Protein AF-A0A6N3QSB3-F1 (afdb_monomer_lite)

Organism: NCBI:txid945360

Foldseek 3Di:
DDDDDDDDDDPPPPDPPPPDFQFKWKWWDDPVFIKIFTHDLVATPDIDGQDQPAKDFCFLVLLVQLLLCCVQVVQDDDWDAACVPDPLCQLPDDHRDTDDSLSCQLSSRPVRSPCVNSVPDLVVQLVVCVVVVQDPCRSGPVNSDRRRMDGVVSVQVCQLSRHPLVVLQVSQQVNQVPPVLPCLCVLQPSQDRWGKGKDAPDPVRPWIKIAIWHAGQVSTTMTMMGTDGRSCVSNSCSNNCSVPDDDDPDRPPPPDDDDPPCPVWAWDFKDAPPDPDGDDWFFDAHKIWTATPVGDIDIDGHRRNDTGDDPDDD

InterPro domains:
  IPR012338 Beta-lactamase/transpeptidase-like [SSF56601] (51-225)
  IPR018748 Domain of unknown function DUF2300, secreted [PF10062] (84-205)

pLDDT: mean 86.68, std 15.58, range [34.56, 98.56]

Structure (mmCIF, N/CA/C/O backbone):
data_AF-A0A6N3QSB3-F1
#
_entry.id   AF-A0A6N3QSB3-F1
#
loop_
_atom_site.group_PDB
_atom_site.id
_atom_site.type_symbol
_atom_site.label_atom_id
_atom_site.label_alt_id
_atom_site.label_comp_id
_atom_site.label_asym_id
_atom_site.label_entity_id
_atom_site.label_seq_id
_atom_site.pdbx_PDB_ins_code
_atom_site.Cartn_x
_atom_site.Cartn_y
_atom_site.Cartn_z
_atom_site.occupancy
_atom_site.B_iso_or_equiv
_atom_site.auth_seq_id
_atom_site.auth_comp_id
_atom_site.auth_asym_id
_atom_site.auth_atom_id
_atom_site.pdbx_PDB_model_num
ATOM 1 N N . MET A 1 1 ? 20.328 73.132 31.007 1.00 38.47 1 MET A N 1
ATOM 2 C CA . MET A 1 1 ? 20.120 72.871 29.567 1.00 38.47 1 MET A CA 1
ATOM 3 C C . MET A 1 1 ? 20.466 71.411 29.292 1.00 38.47 1 MET A C 1
ATOM 5 O O . MET A 1 1 ? 21.484 70.961 29.794 1.00 38.47 1 MET A O 1
ATOM 9 N N . ASN A 1 2 ? 19.606 70.716 28.539 1.00 36.69 2 ASN A N 1
ATOM 10 C CA . ASN A 1 2 ? 19.746 69.357 27.975 1.00 36.69 2 ASN A CA 1
ATOM 11 C C . ASN A 1 2 ? 19.282 68.133 28.795 1.00 36.69 2 ASN A C 1
ATOM 13 O O . ASN A 1 2 ? 20.053 67.294 29.242 1.00 36.69 2 ASN A O 1
ATOM 17 N N . TRP A 1 3 ? 17.951 68.044 28.912 1.00 36.88 3 TRP A N 1
ATOM 18 C CA . TRP A 1 3 ? 17.088 66.991 28.339 1.00 36.88 3 TRP A CA 1
ATOM 19 C C . TRP A 1 3 ? 17.650 65.553 28.266 1.00 36.88 3 TRP A C 1
ATOM 21 O O . TRP A 1 3 ? 18.289 65.160 27.290 1.00 36.88 3 TRP A O 1
ATOM 31 N N . ARG A 1 4 ? 17.272 64.710 29.236 1.00 38.12 4 ARG A N 1
ATOM 32 C CA . ARG A 1 4 ? 17.334 63.243 29.120 1.00 38.12 4 ARG A CA 1
ATOM 33 C C . ARG A 1 4 ? 16.148 62.751 28.283 1.00 38.12 4 ARG A C 1
ATOM 35 O O . ARG A 1 4 ? 15.005 62.823 28.722 1.00 38.12 4 ARG A O 1
ATOM 42 N N . ARG A 1 5 ? 16.413 62.286 27.058 1.00 43.06 5 ARG A N 1
ATOM 43 C CA . ARG A 1 5 ? 15.417 61.634 26.192 1.00 43.06 5 ARG A CA 1
ATOM 44 C C . ARG A 1 5 ? 15.200 60.201 26.681 1.00 43.06 5 ARG A C 1
ATOM 46 O O . ARG A 1 5 ? 16.103 59.379 26.584 1.00 43.06 5 ARG A O 1
ATOM 53 N N . ILE A 1 6 ? 14.011 59.920 27.205 1.00 48.62 6 ILE A N 1
ATOM 54 C CA . ILE A 1 6 ? 13.530 58.558 27.457 1.00 48.62 6 ILE A CA 1
ATOM 55 C C . ILE A 1 6 ? 12.989 58.033 26.126 1.00 48.62 6 ILE A C 1
ATOM 57 O O . ILE A 1 6 ? 12.008 58.557 25.603 1.00 48.62 6 ILE A O 1
ATOM 61 N N . VAL A 1 7 ? 13.666 57.040 25.555 1.00 44.88 7 VAL A N 1
ATOM 62 C CA . VAL A 1 7 ? 13.215 56.316 24.362 1.00 44.88 7 VAL A CA 1
ATOM 63 C C . VAL A 1 7 ? 12.362 55.142 24.836 1.00 44.88 7 VAL A C 1
ATOM 65 O O . VAL A 1 7 ? 12.875 54.205 25.442 1.00 44.88 7 VAL A O 1
ATOM 68 N N . TRP A 1 8 ? 11.057 55.207 24.579 1.00 43.16 8 TRP A N 1
ATOM 69 C CA . TRP A 1 8 ? 10.144 54.074 24.717 1.00 43.16 8 TRP A CA 1
ATOM 70 C C . TRP A 1 8 ? 10.296 53.168 23.490 1.00 43.16 8 TRP A C 1
ATOM 72 O O . TRP A 1 8 ? 9.830 53.502 22.404 1.00 43.16 8 TRP A O 1
ATOM 82 N N . LEU A 1 9 ? 10.966 52.027 23.656 1.00 42.25 9 LEU A N 1
ATOM 83 C CA . LEU A 1 9 ? 10.951 50.937 22.680 1.00 42.25 9 LEU A CA 1
ATOM 84 C C . LEU A 1 9 ? 9.679 50.109 22.903 1.00 42.25 9 LEU A C 1
ATOM 86 O O . LEU A 1 9 ? 9.605 49.289 23.816 1.00 42.25 9 LEU A O 1
ATOM 90 N N . LEU A 1 10 ? 8.668 50.352 22.068 1.00 45.12 10 LEU A N 1
ATOM 91 C CA . LEU A 1 10 ? 7.529 49.455 21.873 1.00 45.12 10 LEU A CA 1
ATOM 92 C C . LEU A 1 10 ? 8.049 48.143 21.270 1.00 45.12 10 LEU A C 1
ATOM 94 O O . LEU A 1 10 ? 8.359 48.072 20.082 1.00 45.12 10 LEU A O 1
ATOM 98 N N . ALA A 1 11 ? 8.161 47.106 22.098 1.00 46.16 11 ALA A N 1
ATOM 99 C CA . ALA A 1 11 ? 8.380 45.746 21.635 1.00 46.16 11 ALA A CA 1
ATOM 100 C C . ALA A 1 11 ? 7.107 45.257 20.924 1.00 46.16 11 ALA A C 1
ATOM 102 O O . ALA A 1 11 ? 6.130 44.871 21.565 1.00 46.16 11 ALA A O 1
ATOM 103 N N . LEU A 1 12 ? 7.113 45.296 19.590 1.00 46.12 12 LEU A N 1
ATOM 104 C CA . LEU A 1 12 ? 6.189 44.531 18.757 1.00 46.12 12 LEU A CA 1
ATOM 105 C C . LEU A 1 12 ? 6.453 43.043 19.013 1.00 46.12 12 LEU A C 1
ATOM 107 O O . LEU A 1 12 ? 7.357 42.448 18.432 1.00 46.12 12 LEU A O 1
ATOM 111 N N . VAL A 1 13 ? 5.675 42.451 19.918 1.00 48.16 13 VAL A N 1
ATOM 112 C CA . VAL A 1 13 ? 5.588 40.999 20.067 1.00 48.16 13 VAL A CA 1
ATOM 113 C C . VAL A 1 13 ? 4.842 40.484 18.841 1.00 48.16 13 VAL A C 1
ATOM 115 O O . VAL A 1 13 ? 3.613 40.465 18.806 1.00 48.16 13 VAL A O 1
ATOM 118 N N . THR A 1 14 ? 5.581 40.103 17.804 1.00 45.91 14 THR A N 1
ATOM 119 C CA . THR A 1 14 ? 5.047 39.258 16.742 1.00 45.91 14 THR A CA 1
ATOM 120 C C . THR A 1 14 ? 4.738 37.907 17.375 1.00 45.91 14 THR A C 1
ATOM 122 O O . THR A 1 14 ? 5.630 37.106 17.645 1.00 45.91 14 THR A O 1
ATOM 125 N N . GLN A 1 15 ? 3.464 37.671 17.695 1.00 41.09 15 GLN A N 1
ATOM 126 C CA . GLN A 1 15 ? 3.022 36.332 18.060 1.00 41.09 15 GLN A CA 1
ATOM 127 C C . GLN A 1 15 ? 3.333 35.424 16.868 1.00 41.09 15 GLN A C 1
ATOM 129 O O . GLN A 1 15 ? 2.865 35.718 15.764 1.00 41.09 15 GLN A O 1
ATOM 134 N N . PRO A 1 16 ? 4.136 34.361 17.036 1.00 44.06 16 PRO A N 1
ATOM 135 C CA . PRO A 1 16 ? 4.291 33.395 15.972 1.00 44.06 16 PRO A CA 1
ATOM 136 C C . PRO A 1 16 ? 2.912 32.779 15.752 1.00 44.06 16 PRO A C 1
ATOM 138 O O . PRO A 1 16 ? 2.368 32.117 16.636 1.00 44.06 16 PRO A O 1
ATOM 141 N N . THR A 1 17 ? 2.322 33.032 14.587 1.00 43.19 17 THR A N 1
ATOM 142 C CA . THR A 1 17 ? 1.245 32.200 14.063 1.00 43.19 17 THR A CA 1
ATOM 143 C C . THR A 1 17 ? 1.781 30.776 14.061 1.00 43.19 17 THR A C 1
ATOM 145 O O . THR A 1 17 ? 2.659 30.452 13.258 1.00 43.19 17 THR A O 1
ATOM 148 N N . LEU A 1 18 ? 1.336 29.951 15.012 1.00 44.81 18 LEU A N 1
ATOM 149 C CA . LEU A 1 18 ? 1.579 28.517 14.965 1.00 44.81 18 LEU A CA 1
ATOM 150 C C . LEU A 1 18 ? 1.036 28.065 13.613 1.00 44.81 18 LEU A C 1
ATOM 152 O O . LEU A 1 18 ? -0.166 28.160 13.378 1.00 44.81 18 LEU A O 1
ATOM 156 N N . ALA A 1 19 ? 1.932 27.691 12.699 1.00 48.91 19 ALA A N 1
ATOM 157 C CA . ALA A 1 19 ? 1.536 27.137 11.420 1.00 48.91 19 ALA A CA 1
ATOM 158 C C . ALA A 1 19 ? 0.635 25.939 11.726 1.00 48.91 19 ALA A C 1
ATOM 160 O O . ALA A 1 19 ? 1.063 24.995 12.393 1.00 48.91 19 ALA A O 1
ATOM 161 N N . GLU A 1 20 ? -0.629 26.037 11.325 1.00 54.19 20 GLU A N 1
ATOM 162 C CA . GLU A 1 20 ? -1.599 24.975 11.526 1.00 54.19 20 GLU A CA 1
ATOM 163 C C . GLU A 1 20 ? -1.077 23.741 10.786 1.00 54.19 20 GLU A C 1
ATOM 165 O O . GLU A 1 20 ? -0.831 23.779 9.577 1.00 54.19 20 GLU A O 1
ATOM 170 N N . GLU A 1 21 ? -0.784 22.675 11.534 1.00 65.31 21 GLU A N 1
ATOM 171 C CA . GLU A 1 21 ? -0.255 21.454 10.941 1.00 65.31 21 GLU A CA 1
ATOM 172 C C . GLU A 1 21 ? -1.253 20.927 9.916 1.00 65.31 21 GLU A C 1
ATOM 174 O O . GLU A 1 21 ? -2.426 20.725 10.231 1.00 65.31 21 GLU A O 1
ATOM 179 N N . THR A 1 22 ? -0.783 20.671 8.693 1.00 78.44 22 THR A N 1
ATOM 180 C CA . THR A 1 22 ? -1.628 20.077 7.659 1.00 78.44 22 THR A CA 1
ATOM 181 C C . THR A 1 22 ? -2.193 18.753 8.184 1.00 78.44 22 THR A C 1
ATOM 183 O O . THR A 1 22 ? -1.409 17.865 8.545 1.00 78.44 22 THR A O 1
ATOM 186 N N . PRO A 1 23 ? -3.527 18.605 8.265 1.00 88.12 23 PRO A N 1
ATOM 187 C CA . PRO A 1 23 ? -4.130 17.412 8.834 1.00 88.12 23 PRO A CA 1
ATOM 188 C C . PRO A 1 23 ? -3.792 16.191 7.979 1.00 88.12 23 PRO A C 1
ATOM 190 O O . PRO A 1 23 ? -3.688 16.277 6.752 1.00 88.12 23 PRO A O 1
ATOM 193 N N . LEU A 1 24 ? -3.649 15.038 8.633 1.00 95.25 24 LEU A N 1
ATOM 194 C CA . LEU A 1 24 ? -3.529 13.768 7.933 1.00 95.25 24 LEU A CA 1
ATOM 195 C C . LEU A 1 24 ? -4.831 13.517 7.175 1.00 95.25 24 LEU A C 1
ATOM 197 O O . LEU A 1 24 ? -5.913 13.661 7.737 1.00 95.25 24 LEU A O 1
ATOM 201 N N . GLN A 1 25 ? -4.734 13.105 5.923 1.00 97.50 25 GLN A N 1
ATOM 202 C CA . GLN A 1 25 ? -5.889 12.705 5.138 1.00 97.50 25 GLN A CA 1
ATOM 203 C C . GLN A 1 25 ? -5.917 11.184 5.023 1.00 97.50 25 GLN A C 1
ATOM 205 O O . GLN A 1 25 ? -4.905 10.564 4.698 1.00 97.50 25 GLN A O 1
ATOM 210 N N . LEU A 1 26 ? -7.077 10.594 5.286 1.00 98.00 26 LEU A N 1
ATOM 211 C CA . LEU A 1 26 ? -7.377 9.180 5.095 1.00 98.00 26 LEU A CA 1
ATOM 212 C C . LEU A 1 26 ? -8.578 9.087 4.155 1.00 98.00 26 LEU A C 1
ATOM 214 O O . LEU A 1 26 ? -9.660 9.552 4.497 1.00 98.00 26 LEU A O 1
ATOM 218 N N . ALA A 1 27 ? -8.396 8.474 2.992 1.00 98.25 27 ALA A N 1
ATOM 219 C CA . ALA A 1 27 ? -9.493 8.053 2.138 1.00 98.25 27 ALA A CA 1
ATOM 220 C C . ALA A 1 27 ? -9.777 6.568 2.374 1.00 98.25 27 ALA A C 1
ATOM 222 O O . ALA A 1 27 ? -8.856 5.747 2.371 1.00 98.25 27 ALA A O 1
ATOM 223 N N . LEU A 1 28 ? -11.047 6.231 2.575 1.00 96.12 28 LEU A N 1
ATOM 224 C CA . LEU A 1 28 ? -11.498 4.870 2.834 1.00 96.12 28 LEU A CA 1
ATOM 225 C C . LEU A 1 28 ? -12.647 4.517 1.896 1.00 96.12 28 LEU A C 1
ATOM 227 O O . LEU A 1 28 ? -13.589 5.301 1.740 1.00 96.12 28 LEU A O 1
ATOM 231 N N . ARG A 1 29 ? -12.580 3.320 1.308 1.00 94.50 29 ARG A N 1
ATOM 232 C CA . ARG A 1 29 ? -13.688 2.778 0.526 1.00 94.50 29 ARG A CA 1
ATOM 233 C C . ARG A 1 29 ? -14.886 2.481 1.423 1.00 94.50 29 ARG A C 1
ATOM 235 O O . ARG A 1 29 ? -14.771 1.719 2.379 1.00 94.50 29 ARG A O 1
ATOM 242 N N . GLY A 1 30 ? -16.029 3.084 1.108 1.00 86.81 30 GLY A N 1
ATOM 243 C CA . GLY A 1 30 ? -17.292 2.837 1.802 1.00 86.81 30 GLY A CA 1
ATOM 244 C C . GLY A 1 30 ? -18.231 1.942 0.994 1.00 86.81 30 GLY A C 1
ATOM 245 O O . GLY A 1 30 ? -18.070 1.778 -0.211 1.00 86.81 30 GLY A O 1
ATOM 246 N N . ALA A 1 31 ? -19.254 1.390 1.653 1.00 77.69 31 ALA A N 1
ATOM 247 C CA . ALA A 1 31 ? -20.246 0.528 0.999 1.00 77.69 31 ALA A CA 1
ATOM 248 C C . ALA A 1 31 ? -21.119 1.268 -0.034 1.00 77.69 31 ALA A C 1
ATOM 250 O O . ALA A 1 31 ? -21.599 0.660 -0.985 1.00 77.69 31 ALA A O 1
ATOM 251 N N . GLN A 1 32 ? -21.343 2.571 0.166 1.00 80.00 32 GLN A N 1
ATOM 252 C CA . GLN A 1 32 ? -22.119 3.418 -0.749 1.00 80.00 32 GLN A CA 1
ATOM 253 C C . GLN A 1 32 ? -21.238 4.459 -1.443 1.00 80.00 32 GLN A C 1
ATOM 255 O O . GLN A 1 32 ? -21.322 4.627 -2.658 1.00 80.00 32 GLN A O 1
ATOM 260 N N . HIS A 1 33 ? -20.383 5.145 -0.679 1.00 89.50 33 HIS A N 1
ATOM 261 C CA . HIS A 1 33 ? -19.509 6.205 -1.176 1.00 89.50 33 HIS A CA 1
ATOM 262 C C . HIS A 1 33 ? -18.152 6.159 -0.466 1.00 89.50 33 HIS A C 1
ATOM 264 O O . HIS A 1 33 ? -18.095 5.877 0.732 1.00 89.50 33 HIS A O 1
ATOM 270 N N . ASP A 1 34 ? -17.080 6.480 -1.192 1.00 96.38 34 ASP A N 1
ATOM 271 C CA . ASP A 1 34 ? -15.745 6.659 -0.618 1.00 96.38 34 ASP A CA 1
ATOM 272 C C . ASP A 1 34 ? -15.717 7.926 0.260 1.00 96.38 34 ASP A C 1
ATOM 274 O O . ASP A 1 34 ? -16.251 8.979 -0.110 1.00 96.38 34 ASP A O 1
ATOM 278 N N . GLN A 1 35 ? -15.097 7.828 1.436 1.00 97.06 35 GLN A N 1
ATOM 279 C CA . GLN A 1 35 ? -15.060 8.898 2.437 1.00 97.06 35 GLN A CA 1
ATOM 280 C C . GLN A 1 35 ? -13.644 9.437 2.616 1.00 97.06 35 GLN A C 1
ATOM 282 O O . GLN A 1 35 ? -12.678 8.677 2.607 1.00 97.06 35 GLN A O 1
ATOM 287 N N . LEU A 1 36 ? -13.536 10.748 2.827 1.00 97.94 36 LEU A N 1
ATOM 288 C CA . LEU A 1 36 ? -12.308 11.439 3.194 1.00 97.94 36 LEU A CA 1
ATOM 289 C C . LEU A 1 36 ? -12.394 11.913 4.646 1.00 97.94 36 LEU A C 1
ATOM 291 O O . LEU A 1 36 ? -13.226 12.754 4.997 1.00 97.94 36 LEU A O 1
ATOM 295 N N . TYR A 1 37 ? -11.486 11.401 5.464 1.00 97.25 37 TYR A N 1
ATOM 296 C CA . TYR A 1 37 ? -11.267 11.791 6.845 1.00 97.25 37 TYR A CA 1
ATOM 297 C C . TYR A 1 37 ? -10.063 12.721 6.920 1.00 97.25 37 TYR A C 1
ATOM 299 O O . TYR A 1 37 ? -8.989 12.402 6.411 1.00 97.25 37 TYR A O 1
ATOM 307 N N . GLN A 1 38 ? -10.226 13.843 7.608 1.00 96.50 38 GLN A N 1
ATOM 308 C CA . GLN A 1 38 ? -9.118 14.663 8.075 1.00 96.50 38 GLN A CA 1
ATOM 309 C C . GLN A 1 38 ? -8.869 14.330 9.542 1.00 96.50 38 GLN A C 1
ATOM 311 O O . GLN A 1 38 ? -9.807 14.314 10.341 1.00 96.50 38 GLN A O 1
ATOM 316 N N . LEU A 1 39 ? -7.624 14.013 9.886 1.00 94.19 39 LEU A N 1
ATOM 317 C CA . LEU A 1 39 ? -7.215 13.590 11.219 1.00 94.19 39 LEU A CA 1
ATOM 318 C C . LEU A 1 39 ? -6.116 14.512 11.751 1.00 94.19 39 LEU A C 1
ATOM 320 O O . LEU A 1 39 ? -5.137 14.817 11.066 1.00 94.19 39 LEU A O 1
ATOM 324 N N . SER A 1 40 ? -6.243 14.892 13.014 1.00 89.94 40 SER A N 1
ATOM 325 C CA . SER A 1 40 ? -5.142 15.414 13.816 1.00 89.94 40 SER A CA 1
ATOM 326 C C . SER A 1 40 ? -4.535 14.281 14.654 1.00 89.94 40 SER A C 1
ATOM 328 O O . SER A 1 40 ? -4.979 13.131 14.614 1.00 89.94 40 SER A O 1
ATOM 330 N N . SER A 1 41 ? -3.529 14.592 15.471 1.00 80.94 41 SER A N 1
ATOM 331 C CA . SER A 1 41 ? -3.035 13.652 16.484 1.00 80.94 41 SER A CA 1
ATOM 332 C C . SER A 1 41 ? -4.081 13.316 17.561 1.00 80.94 41 SER A C 1
ATOM 334 O O . SER A 1 41 ? -3.970 12.273 18.206 1.00 80.94 41 SER A O 1
ATOM 336 N N . SER A 1 42 ? -5.097 14.167 17.761 1.00 83.00 42 SER A N 1
ATOM 337 C CA . SER A 1 42 ? -6.132 13.984 18.784 1.00 83.00 42 SER A CA 1
ATOM 338 C C . SER A 1 42 ? -7.358 13.209 18.297 1.00 83.00 42 SER A C 1
ATOM 340 O O . SER A 1 42 ? -8.044 12.601 19.121 1.00 83.00 42 SER A O 1
ATOM 342 N N . GLY A 1 43 ? -7.627 13.168 16.991 1.00 87.44 43 GLY A N 1
ATOM 343 C CA . GLY A 1 43 ? -8.788 12.463 16.454 1.00 87.44 43 GLY A CA 1
ATOM 344 C C . GLY A 1 43 ? -9.190 12.906 15.053 1.00 87.44 43 GLY A C 1
ATOM 345 O O . GLY A 1 43 ? -8.443 13.590 14.357 1.00 87.44 43 GLY A O 1
ATOM 346 N N . VAL A 1 44 ? -10.397 12.505 14.656 1.00 92.25 44 VAL A N 1
ATOM 347 C CA . VAL A 1 44 ? -11.044 12.980 13.429 1.00 92.25 44 VAL A CA 1
ATOM 348 C C . VAL A 1 44 ? -11.430 14.444 13.610 1.00 92.25 44 VAL A C 1
ATOM 350 O O . VAL A 1 44 ? -12.127 14.778 14.566 1.00 92.25 44 VAL A O 1
ATOM 353 N N . THR A 1 45 ? -10.995 15.302 12.694 1.00 92.31 45 THR A N 1
ATOM 354 C CA . THR A 1 45 ? -11.416 16.705 12.632 1.00 92.31 45 THR A CA 1
ATOM 355 C C . THR A 1 45 ? -12.614 16.875 11.705 1.00 92.31 45 THR A C 1
ATOM 357 O O . THR A 1 45 ? -13.585 17.522 12.082 1.00 92.31 45 THR A O 1
ATOM 360 N N . THR A 1 46 ? -12.586 16.231 10.536 1.00 94.69 46 THR A N 1
ATOM 361 C CA . THR A 1 46 ? -13.646 16.343 9.523 1.00 94.69 46 THR A CA 1
ATOM 362 C C . THR A 1 46 ? -13.851 15.011 8.807 1.00 94.69 46 THR A C 1
ATOM 364 O O . THR A 1 46 ? -12.886 14.292 8.545 1.00 94.69 46 THR A O 1
ATOM 367 N N . VAL A 1 47 ? -15.098 14.707 8.440 1.00 95.69 47 VAL A N 1
ATOM 368 C CA . VAL A 1 47 ? -15.452 13.619 7.514 1.00 95.69 47 VAL A CA 1
ATOM 369 C C . VAL A 1 47 ? -16.270 14.204 6.373 1.00 95.69 47 VAL A C 1
ATOM 371 O O . VAL A 1 47 ? -17.200 14.974 6.603 1.00 95.69 47 VAL A O 1
ATOM 374 N N . SER A 1 48 ? -15.920 13.851 5.142 1.00 96.00 48 SER A N 1
ATOM 375 C CA . SER A 1 48 ? -16.576 14.340 3.927 1.00 96.00 48 SER A CA 1
ATOM 376 C C . SER A 1 48 ? -16.604 13.257 2.848 1.00 96.00 48 SER A C 1
ATOM 378 O O . SER A 1 48 ? -15.939 12.229 2.979 1.00 96.00 48 SER A O 1
ATOM 380 N N . ALA A 1 49 ? -17.379 13.467 1.784 1.00 96.62 49 ALA A N 1
ATOM 381 C CA . ALA A 1 49 ? -17.273 12.636 0.587 1.00 96.62 49 ALA A CA 1
ATOM 382 C C . ALA A 1 49 ? -15.898 12.839 -0.068 1.00 96.62 49 ALA A C 1
ATOM 384 O O . ALA A 1 49 ? -15.385 13.959 -0.078 1.00 96.62 49 ALA A O 1
ATOM 385 N N . LEU A 1 50 ? -15.309 11.773 -0.617 1.00 97.81 50 LEU A N 1
ATOM 386 C CA . LEU A 1 50 ? -14.040 11.867 -1.336 1.00 97.81 50 LEU A CA 1
ATOM 387 C C . LEU A 1 50 ? -14.197 12.760 -2.584 1.00 97.81 50 LEU A C 1
ATOM 389 O O . LEU A 1 50 ? -14.968 12.399 -3.476 1.00 97.81 50 LEU A O 1
ATOM 393 N N . PRO A 1 51 ? -13.477 13.895 -2.691 1.00 96.94 51 PRO A N 1
ATOM 394 C CA . PRO A 1 51 ? -13.562 14.750 -3.870 1.00 96.94 51 PRO A CA 1
ATOM 395 C C . PRO A 1 51 ? -12.954 14.067 -5.098 1.00 96.94 51 PRO A C 1
ATOM 397 O O . PRO A 1 51 ? -11.829 13.568 -5.032 1.00 96.94 51 PRO A O 1
ATOM 400 N N . ASP A 1 52 ? -13.637 14.123 -6.243 1.00 95.31 52 ASP A N 1
ATOM 401 C CA . ASP A 1 52 ? -13.129 13.542 -7.498 1.00 95.31 52 ASP A CA 1
ATOM 402 C C . ASP A 1 52 ? -11.842 14.234 -7.994 1.00 95.31 52 ASP A C 1
ATOM 404 O O . ASP A 1 52 ? -11.049 13.639 -8.722 1.00 95.31 52 ASP A O 1
ATOM 408 N N . SER A 1 53 ? -11.602 15.478 -7.565 1.00 96.06 53 SER A N 1
ATOM 409 C CA . SER A 1 53 ? -10.405 16.258 -7.896 1.00 96.06 53 SER A CA 1
ATOM 410 C C . SER A 1 53 ? -9.218 16.016 -6.960 1.00 96.06 53 SER A C 1
ATOM 412 O O . SER A 1 53 ? -8.149 16.582 -7.190 1.00 96.06 53 SER A O 1
ATOM 414 N N . LEU A 1 54 ? -9.380 15.240 -5.880 1.00 97.31 54 LEU A N 1
ATOM 415 C CA . LEU A 1 54 ? -8.276 14.976 -4.960 1.00 97.31 54 LEU A CA 1
ATOM 416 C C . LEU A 1 54 ? -7.255 14.067 -5.644 1.00 97.31 54 LEU A C 1
ATOM 418 O O . LEU A 1 54 ? -7.576 12.946 -6.048 1.00 97.31 54 LEU A O 1
ATOM 422 N N . THR A 1 55 ? -6.018 14.543 -5.749 1.00 96.94 55 THR A N 1
ATOM 423 C CA . THR A 1 55 ? -4.927 13.829 -6.415 1.00 96.94 55 THR A CA 1
ATOM 424 C C . THR A 1 55 ? -3.782 13.508 -5.464 1.00 96.94 55 THR A C 1
ATOM 426 O O . THR A 1 55 ? -3.636 14.100 -4.395 1.00 96.94 55 THR A O 1
ATOM 429 N N . THR A 1 56 ? -2.981 12.519 -5.846 1.00 96.19 56 THR A N 1
ATOM 430 C CA . THR A 1 56 ? -1.807 12.059 -5.107 1.00 96.19 56 THR A CA 1
ATOM 431 C C . THR A 1 56 ? -0.747 11.560 -6.092 1.00 96.19 56 THR A C 1
ATOM 433 O O . THR A 1 56 ? -1.108 10.963 -7.112 1.00 96.19 56 THR A O 1
ATOM 436 N N . PRO A 1 57 ? 0.553 11.787 -5.836 1.00 96.12 57 PRO A N 1
ATOM 437 C CA . PRO A 1 57 ? 1.599 11.139 -6.615 1.00 96.12 57 PRO A CA 1
ATOM 438 C C . PRO A 1 57 ? 1.640 9.640 -6.299 1.00 96.12 57 PRO A C 1
ATOM 440 O O . PRO A 1 57 ? 1.403 9.227 -5.162 1.00 96.12 57 PRO A O 1
ATOM 443 N N . LEU A 1 58 ? 2.016 8.810 -7.273 1.00 97.12 58 LEU A N 1
ATOM 444 C CA . LEU A 1 58 ? 2.211 7.380 -7.020 1.00 97.12 58 LEU A CA 1
ATOM 445 C C . LEU A 1 58 ? 3.350 7.121 -6.021 1.00 97.12 58 LEU A C 1
ATOM 447 O O . LEU A 1 58 ? 3.291 6.160 -5.254 1.00 97.12 58 LEU A O 1
ATOM 451 N N . GLY A 1 59 ? 4.410 7.932 -6.016 1.00 96.00 59 GLY A N 1
ATOM 452 C CA . GLY A 1 59 ? 5.572 7.727 -5.152 1.00 96.00 59 GLY A CA 1
ATOM 453 C C . GLY A 1 59 ? 6.145 6.313 -5.305 1.00 96.00 59 GLY A C 1
ATOM 454 O O . GLY A 1 59 ? 6.633 5.939 -6.363 1.00 96.00 59 GLY A O 1
ATOM 455 N N . SER A 1 60 ? 6.074 5.485 -4.260 1.00 97.25 60 SER A N 1
ATOM 456 C CA . SER A 1 60 ? 6.501 4.074 -4.329 1.00 97.25 60 SER A CA 1
ATOM 457 C C . SER A 1 60 ? 5.374 3.072 -4.602 1.00 97.25 60 SER A C 1
ATOM 459 O O . SER A 1 60 ? 5.657 1.876 -4.657 1.00 97.25 60 SER A O 1
ATOM 461 N N . LEU A 1 61 ? 4.130 3.525 -4.790 1.00 98.19 61 LEU A N 1
ATOM 462 C CA . LEU A 1 61 ? 2.973 2.664 -5.063 1.00 98.19 61 LEU A CA 1
ATOM 463 C C . LEU A 1 61 ? 3.059 1.970 -6.420 1.00 98.19 61 LEU A C 1
ATOM 465 O O . LEU A 1 61 ? 2.579 0.853 -6.549 1.00 98.19 61 LEU A O 1
ATOM 469 N N . TRP A 1 62 ? 3.728 2.564 -7.411 1.00 98.12 62 TRP A N 1
ATOM 470 C CA . TRP A 1 62 ? 3.884 1.953 -8.737 1.00 98.12 62 TRP A CA 1
ATOM 471 C C . TRP A 1 62 ? 4.474 0.528 -8.681 1.00 98.12 62 TRP A C 1
ATOM 473 O O . TRP A 1 62 ? 4.092 -0.342 -9.459 1.00 98.12 62 TRP A O 1
ATOM 483 N N . LYS A 1 63 ? 5.349 0.266 -7.699 1.00 98.31 63 LYS A N 1
ATOM 484 C CA . LYS A 1 63 ? 5.994 -1.036 -7.468 1.00 98.31 63 LYS A CA 1
ATOM 485 C C . LYS A 1 63 ? 4.983 -2.129 -7.126 1.00 98.31 63 LYS A C 1
ATOM 487 O O . LYS A 1 63 ? 5.195 -3.278 -7.489 1.00 98.31 63 LYS A O 1
ATOM 492 N N . LEU A 1 64 ? 3.885 -1.769 -6.458 1.00 98.56 64 LEU A N 1
ATOM 493 C CA . LEU A 1 64 ? 2.805 -2.696 -6.120 1.00 98.56 64 LEU A CA 1
ATOM 494 C C . LEU A 1 64 ? 2.108 -3.225 -7.379 1.00 98.56 64 LEU A C 1
ATOM 496 O O . LEU A 1 64 ? 1.762 -4.398 -7.433 1.00 98.56 64 LEU A O 1
ATOM 500 N N . TYR A 1 65 ? 1.958 -2.393 -8.411 1.00 98.44 65 TYR A N 1
ATOM 501 C CA . TYR A 1 65 ? 1.357 -2.816 -9.677 1.00 98.44 65 TYR A CA 1
ATOM 502 C C . TYR A 1 65 ? 2.291 -3.709 -10.489 1.00 98.44 65 TYR A C 1
ATOM 504 O O . TYR A 1 65 ? 1.839 -4.691 -11.070 1.00 98.44 65 TYR A O 1
ATOM 512 N N . VAL A 1 66 ? 3.595 -3.416 -10.495 1.00 98.38 66 VAL A N 1
ATOM 513 C CA . VAL A 1 66 ? 4.582 -4.313 -11.120 1.00 98.38 66 VAL A CA 1
ATOM 514 C C . VAL A 1 66 ? 4.634 -5.647 -10.379 1.00 98.38 66 VAL A C 1
ATOM 516 O O . VAL A 1 66 ? 4.602 -6.693 -11.016 1.00 98.38 66 VAL A O 1
ATOM 519 N N . TYR A 1 67 ? 4.634 -5.623 -9.044 1.00 98.56 67 TYR A N 1
ATOM 520 C CA . TYR A 1 67 ? 4.535 -6.823 -8.215 1.00 98.56 67 TYR A CA 1
ATOM 521 C C . TYR A 1 67 ? 3.295 -7.657 -8.560 1.00 98.56 67 TYR A C 1
ATOM 523 O O . TYR A 1 67 ? 3.416 -8.852 -8.805 1.00 98.56 67 TYR A O 1
ATOM 531 N N . ALA A 1 68 ? 2.119 -7.026 -8.619 1.00 98.12 68 ALA A N 1
ATOM 532 C CA . ALA A 1 68 ? 0.865 -7.703 -8.931 1.00 98.12 68 ALA A CA 1
ATOM 533 C C . ALA A 1 68 ? 0.885 -8.344 -10.324 1.00 98.12 68 ALA A C 1
ATOM 535 O O . ALA A 1 68 ? 0.429 -9.469 -10.484 1.00 98.12 68 ALA A O 1
ATOM 536 N N . TRP A 1 69 ? 1.451 -7.655 -11.319 1.00 98.19 69 TRP A N 1
ATOM 537 C CA . TRP A 1 69 ? 1.628 -8.209 -12.660 1.00 98.19 69 TRP A CA 1
ATOM 538 C C . TRP A 1 69 ? 2.565 -9.422 -12.663 1.00 98.19 69 TRP A C 1
ATOM 540 O O . TRP A 1 69 ? 2.211 -10.447 -13.238 1.00 98.19 69 TRP A O 1
ATOM 550 N N . LEU A 1 70 ? 3.727 -9.334 -12.003 1.00 98.12 70 LEU A N 1
ATOM 551 C CA . LEU A 1 70 ? 4.687 -10.443 -11.903 1.00 98.12 70 LEU A CA 1
ATOM 552 C C . LEU A 1 70 ? 4.070 -11.675 -11.234 1.00 98.12 70 LEU A C 1
ATOM 554 O O . LEU A 1 70 ? 4.274 -12.793 -11.704 1.00 98.12 70 LEU A O 1
ATOM 558 N N . GLU A 1 71 ? 3.311 -11.462 -10.157 1.00 97.81 71 GLU A N 1
ATOM 559 C CA . GLU A 1 71 ? 2.668 -12.538 -9.406 1.00 97.81 71 GLU A CA 1
ATOM 560 C C . GLU A 1 71 ? 1.532 -13.191 -10.199 1.00 97.81 71 GLU A C 1
ATOM 562 O O . GLU A 1 71 ? 1.495 -14.413 -10.296 1.00 97.81 71 GLU A O 1
ATOM 567 N N . ASP A 1 72 ? 0.652 -12.401 -10.822 1.00 97.81 72 ASP A N 1
ATOM 568 C CA . ASP A 1 72 ? -0.500 -12.910 -11.585 1.00 97.81 72 ASP A CA 1
ATOM 569 C C . ASP A 1 72 ? -0.088 -13.626 -12.878 1.00 97.81 72 ASP A C 1
ATOM 571 O O . ASP A 1 72 ? -0.743 -14.567 -13.320 1.00 97.81 72 ASP A O 1
ATOM 575 N N . THR A 1 73 ? 1.003 -13.179 -13.506 1.00 96.94 73 THR A N 1
ATOM 576 C CA . THR A 1 73 ? 1.476 -13.733 -14.785 1.00 96.94 73 THR A CA 1
ATOM 577 C C . THR A 1 73 ? 2.610 -14.745 -14.637 1.00 96.94 73 THR A C 1
ATOM 579 O O . THR A 1 73 ? 3.050 -15.304 -15.641 1.00 96.94 73 THR A O 1
ATOM 582 N N . HIS A 1 74 ? 3.073 -14.998 -13.407 1.00 95.88 74 HIS A N 1
ATOM 583 C CA . HIS A 1 74 ? 4.164 -15.925 -13.083 1.00 95.88 74 HIS A CA 1
ATOM 584 C C . HIS A 1 74 ? 5.416 -15.730 -13.948 1.00 95.88 74 HIS A C 1
ATOM 586 O O . HIS A 1 74 ? 6.033 -16.689 -14.420 1.00 95.88 74 HIS A O 1
ATOM 592 N N . GLN A 1 75 ? 5.785 -14.472 -14.184 1.00 93.06 75 GLN A N 1
ATOM 593 C CA . GLN A 1 75 ? 6.907 -14.154 -15.061 1.00 93.06 75 GLN A CA 1
ATOM 594 C C . GLN A 1 75 ? 8.221 -14.627 -14.442 1.00 93.06 75 GLN A C 1
ATOM 596 O O . GLN A 1 75 ? 8.440 -14.432 -13.242 1.00 93.06 75 GLN A O 1
ATOM 601 N N . PRO A 1 76 ? 9.117 -15.233 -15.239 1.00 93.00 76 PRO A N 1
ATOM 602 C CA . PRO A 1 76 ? 10.414 -15.636 -14.742 1.00 93.00 76 PRO A CA 1
ATOM 603 C C . PRO A 1 76 ? 11.219 -14.396 -14.358 1.00 93.00 76 PRO A C 1
ATOM 605 O O . PRO A 1 76 ? 11.436 -13.487 -15.158 1.00 93.00 76 PRO A O 1
ATOM 608 N N . GLU A 1 77 ? 11.712 -14.391 -13.128 1.00 94.50 77 GLU A N 1
ATOM 609 C CA . GLU A 1 77 ? 12.527 -13.316 -12.590 1.00 94.50 77 GLU A CA 1
ATOM 610 C C . GLU A 1 77 ? 13.750 -13.879 -11.871 1.00 94.50 77 GLU A C 1
ATOM 612 O O . GLU A 1 77 ? 13.738 -14.983 -11.327 1.00 94.50 77 GLU A O 1
ATOM 617 N N . GLN A 1 78 ? 14.834 -13.112 -11.883 1.00 95.25 78 GLN A N 1
ATOM 618 C CA . GLN A 1 78 ? 16.021 -13.412 -11.088 1.00 95.25 78 GLN A CA 1
ATOM 619 C C . GLN A 1 78 ? 16.008 -12.561 -9.813 1.00 95.25 78 GLN A C 1
ATOM 621 O O . GLN A 1 78 ? 15.415 -11.476 -9.811 1.00 95.25 78 GLN A O 1
ATOM 626 N N . PRO A 1 79 ? 16.671 -12.981 -8.725 1.00 96.94 79 PRO A N 1
ATOM 627 C CA . PRO A 1 79 ? 16.947 -12.092 -7.600 1.00 96.94 79 PRO A CA 1
ATOM 628 C C . PRO A 1 79 ? 17.712 -10.832 -8.049 1.00 96.94 79 PRO A C 1
ATOM 630 O O . PRO A 1 79 ? 18.486 -10.861 -9.009 1.00 96.94 79 PRO A O 1
ATOM 633 N N . TYR A 1 80 ? 17.500 -9.701 -7.376 1.00 97.50 80 TYR A N 1
ATOM 634 C CA . TYR A 1 80 ? 18.347 -8.518 -7.563 1.00 97.50 80 TYR A CA 1
ATOM 635 C C . TYR A 1 80 ? 19.582 -8.658 -6.676 1.00 97.50 80 TYR A C 1
ATOM 637 O O . TYR A 1 80 ? 19.433 -8.874 -5.477 1.00 97.50 80 TYR A O 1
ATOM 645 N N . GLN A 1 81 ? 20.777 -8.540 -7.255 1.00 97.25 81 GLN A N 1
ATOM 646 C CA . GLN A 1 81 ? 22.044 -8.583 -6.523 1.00 97.25 81 GLN A CA 1
ATOM 647 C C . GLN A 1 81 ? 22.554 -7.164 -6.291 1.00 97.25 81 GLN A C 1
ATOM 649 O O . GLN A 1 81 ? 22.795 -6.435 -7.256 1.00 97.25 81 GLN A O 1
ATOM 654 N N . CYS A 1 82 ?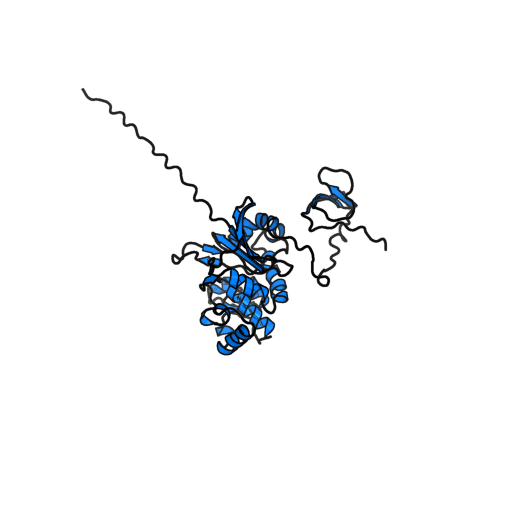 22.752 -6.796 -5.028 1.00 96.75 82 CYS A N 1
ATOM 655 C CA . CYS A 1 82 ? 23.308 -5.501 -4.674 1.00 96.75 82 CYS A CA 1
ATOM 656 C C . CYS A 1 82 ? 24.817 -5.488 -4.917 1.00 96.75 82 CYS A C 1
ATOM 658 O O . CYS A 1 82 ? 25.551 -6.310 -4.367 1.00 96.75 82 CYS A O 1
ATOM 660 N N . ARG A 1 83 ? 25.295 -4.553 -5.741 1.00 95.00 83 ARG A N 1
ATOM 661 C CA . ARG A 1 83 ? 26.723 -4.455 -6.097 1.00 95.00 83 ARG A CA 1
ATOM 662 C C . ARG A 1 83 ? 27.476 -3.387 -5.306 1.00 95.00 83 ARG A C 1
ATOM 664 O O . ARG A 1 83 ? 28.697 -3.353 -5.379 1.00 95.00 83 ARG A O 1
ATOM 671 N N . GLY A 1 84 ? 26.769 -2.534 -4.566 1.00 92.31 84 GLY A N 1
ATOM 672 C CA . GLY A 1 84 ? 27.326 -1.363 -3.887 1.00 92.31 84 GLY A CA 1
ATOM 673 C C . GLY A 1 84 ? 27.549 -0.169 -4.818 1.00 92.31 84 GLY A C 1
ATOM 674 O O . GLY A 1 84 ? 28.227 0.782 -4.441 1.00 92.31 84 GLY A O 1
ATOM 675 N N . ASN A 1 85 ? 26.999 -0.210 -6.035 1.00 92.06 85 ASN A N 1
ATOM 676 C CA . ASN A 1 85 ? 27.306 0.754 -7.098 1.00 92.06 85 ASN A CA 1
ATOM 677 C C . ASN A 1 85 ? 26.171 1.754 -7.358 1.00 92.06 85 ASN A C 1
ATOM 679 O O . ASN A 1 85 ? 26.331 2.647 -8.188 1.00 92.06 85 ASN A O 1
ATOM 683 N N . SER A 1 86 ? 25.022 1.604 -6.690 1.00 92.56 86 SER A N 1
ATOM 684 C CA . SER A 1 86 ? 23.894 2.528 -6.811 1.00 92.56 86 SER A CA 1
ATOM 685 C C . SER A 1 86 ? 23.451 3.019 -5.432 1.00 92.56 86 SER A C 1
ATOM 687 O O . SER A 1 86 ? 23.189 2.196 -4.555 1.00 92.56 86 SER A O 1
ATOM 689 N N . PRO A 1 87 ? 23.295 4.341 -5.225 1.00 91.06 87 PRO A N 1
ATOM 690 C CA . PRO A 1 87 ? 22.790 4.877 -3.962 1.00 91.06 87 PRO A CA 1
ATOM 691 C C . PRO A 1 87 ? 21.349 4.429 -3.664 1.00 91.06 87 PRO A C 1
ATOM 693 O O . PRO A 1 87 ? 20.933 4.444 -2.509 1.00 91.06 87 PRO A O 1
ATOM 696 N N . GLU A 1 88 ? 20.587 3.991 -4.673 1.00 90.56 88 GLU A N 1
ATOM 697 C CA . GLU A 1 88 ? 19.236 3.452 -4.478 1.00 90.56 88 GLU A CA 1
ATOM 698 C C . GLU A 1 88 ? 19.225 2.063 -3.819 1.00 90.56 88 GLU A C 1
ATOM 700 O O . GLU A 1 88 ? 18.192 1.655 -3.284 1.00 90.56 88 GLU A O 1
ATOM 705 N N . GLU A 1 89 ? 20.360 1.349 -3.787 1.00 94.44 89 GLU A N 1
ATOM 706 C CA . GLU A 1 89 ? 20.469 0.032 -3.140 1.00 94.44 89 GLU A CA 1
ATOM 707 C C . GLU A 1 89 ? 20.241 0.089 -1.626 1.00 94.44 89 GLU A C 1
ATOM 709 O O . GLU A 1 89 ? 19.911 -0.933 -1.027 1.00 94.44 89 GLU A O 1
ATOM 714 N N . VAL A 1 90 ? 20.287 1.283 -1.020 1.00 91.69 90 VAL A N 1
ATOM 715 C CA . VAL A 1 90 ? 19.884 1.509 0.378 1.00 91.69 90 VAL A CA 1
ATOM 716 C C . VAL A 1 90 ? 18.451 1.035 0.669 1.00 91.69 90 VAL A C 1
ATOM 718 O O . VAL A 1 90 ? 18.142 0.662 1.797 1.00 91.69 90 VAL A O 1
ATOM 721 N N . TYR A 1 91 ? 17.581 0.997 -0.348 1.00 90.19 91 TYR A N 1
ATOM 722 C CA . TYR A 1 91 ? 16.211 0.476 -0.257 1.00 90.19 91 TYR A CA 1
ATOM 723 C C . TYR A 1 91 ? 16.087 -0.989 -0.707 1.00 90.19 91 TYR A C 1
ATOM 725 O O . TYR A 1 91 ? 14.980 -1.502 -0.860 1.00 90.19 91 TYR A O 1
ATOM 733 N N . CYS A 1 92 ? 17.205 -1.666 -0.955 1.00 94.69 92 CYS A N 1
ATOM 734 C CA . CYS A 1 92 ? 17.260 -3.019 -1.492 1.00 94.69 92 CYS A CA 1
ATOM 735 C C . CYS A 1 92 ? 17.992 -3.964 -0.525 1.00 94.69 92 CYS A C 1
ATOM 737 O O . CYS A 1 92 ? 17.355 -4.751 0.185 1.00 94.69 92 CYS A O 1
ATOM 739 N N . CYS A 1 93 ? 19.320 -3.893 -0.483 1.00 94.50 93 CYS A N 1
ATOM 740 C CA . CYS A 1 93 ? 20.196 -4.823 0.230 1.00 94.50 93 CYS A CA 1
ATOM 741 C C . CYS A 1 93 ? 21.609 -4.251 0.416 1.00 94.50 93 CYS A C 1
ATOM 743 O O . CYS A 1 93 ? 21.965 -3.245 -0.197 1.00 94.50 93 CYS A O 1
ATOM 745 N N . GLN A 1 94 ? 22.419 -4.899 1.259 1.00 94.56 94 GLN A N 1
ATOM 746 C CA . GLN A 1 94 ? 23.843 -4.581 1.366 1.00 94.56 94 GLN A CA 1
ATOM 747 C C . GLN A 1 94 ? 24.621 -5.133 0.166 1.00 94.56 94 GLN A C 1
ATOM 749 O O . GLN A 1 94 ? 24.188 -6.077 -0.495 1.00 94.56 94 GLN A O 1
ATOM 754 N N . ALA A 1 95 ? 25.790 -4.559 -0.121 1.00 95.25 95 ALA A N 1
ATOM 755 C CA . ALA A 1 95 ? 26.646 -5.036 -1.204 1.00 95.25 95 ALA A CA 1
ATOM 756 C C . ALA A 1 95 ? 27.022 -6.520 -1.007 1.00 95.25 95 ALA A C 1
ATOM 758 O O . ALA A 1 95 ? 27.455 -6.920 0.071 1.00 95.25 95 ALA A O 1
ATOM 759 N N . GLY A 1 96 ? 26.861 -7.327 -2.057 1.00 95.06 96 GLY A N 1
ATOM 760 C CA . GLY A 1 96 ? 27.083 -8.776 -2.041 1.00 95.06 96 GLY A CA 1
ATOM 761 C C . GLY A 1 96 ? 25.853 -9.608 -1.665 1.00 95.06 96 GLY A C 1
ATOM 762 O O . GLY A 1 96 ? 25.852 -10.817 -1.888 1.00 95.06 96 GLY A O 1
ATOM 763 N N . GLU A 1 97 ? 24.790 -8.989 -1.152 1.00 96.44 97 GLU A N 1
ATOM 764 C CA . GLU A 1 97 ? 23.525 -9.672 -0.881 1.00 96.44 97 GLU A CA 1
ATOM 765 C C . GLU A 1 97 ? 22.611 -9.695 -2.114 1.00 96.44 97 GLU A C 1
ATOM 767 O O . GLU A 1 97 ? 22.823 -9.004 -3.117 1.00 96.44 97 GLU A O 1
ATOM 772 N N . SER A 1 98 ? 21.541 -10.485 -2.020 1.00 97.12 98 SER A N 1
ATOM 773 C CA . SER A 1 98 ? 20.474 -10.492 -3.013 1.00 97.12 98 SER A CA 1
ATOM 774 C C . SER A 1 98 ? 19.099 -10.476 -2.364 1.00 97.12 98 SER A C 1
ATOM 776 O O . SER A 1 98 ? 18.933 -10.917 -1.228 1.00 97.12 98 SER A O 1
ATOM 778 N N . ILE A 1 99 ? 18.113 -9.963 -3.096 1.00 97.06 99 ILE A N 1
ATOM 779 C CA . ILE A 1 99 ? 16.713 -9.935 -2.669 1.00 97.06 99 ILE A CA 1
ATOM 780 C C . ILE A 1 99 ? 15.799 -10.486 -3.755 1.00 97.06 99 ILE A C 1
ATOM 782 O O . ILE A 1 99 ? 16.044 -10.321 -4.954 1.00 97.06 99 ILE A O 1
ATOM 786 N N . THR A 1 100 ? 14.719 -11.116 -3.314 1.00 97.06 100 THR A N 1
ATOM 787 C CA . THR A 1 100 ? 13.619 -11.585 -4.157 1.00 97.06 100 THR A CA 1
ATOM 788 C C . THR A 1 100 ? 12.463 -10.586 -4.133 1.00 97.06 100 THR A C 1
ATOM 790 O O . THR A 1 100 ? 12.487 -9.597 -3.394 1.00 97.06 100 THR A O 1
ATOM 793 N N . ARG A 1 101 ? 11.451 -10.838 -4.965 1.00 97.75 101 ARG A N 1
ATOM 794 C CA . ARG A 1 101 ? 10.301 -9.963 -5.201 1.00 97.75 101 ARG A CA 1
ATOM 795 C C . ARG A 1 101 ? 9.585 -9.523 -3.925 1.00 97.75 101 ARG A C 1
ATOM 797 O O . ARG A 1 101 ? 9.350 -8.329 -3.744 1.00 97.75 101 ARG A O 1
ATOM 804 N N . ASP A 1 102 ? 9.280 -10.461 -3.034 1.00 96.88 102 ASP A N 1
ATOM 805 C CA . ASP A 1 102 ? 8.524 -10.187 -1.808 1.00 96.88 102 ASP A CA 1
ATOM 806 C C . ASP A 1 102 ? 9.315 -9.232 -0.896 1.00 96.88 102 ASP A C 1
ATOM 808 O O . ASP A 1 102 ? 8.834 -8.158 -0.525 1.00 96.88 102 ASP A O 1
ATOM 812 N N . THR A 1 103 ? 10.591 -9.541 -0.644 1.00 95.75 103 THR A N 1
ATOM 813 C CA . THR A 1 103 ? 11.493 -8.670 0.125 1.00 95.75 103 THR A CA 1
ATOM 814 C C . THR A 1 103 ? 11.686 -7.309 -0.546 1.00 95.75 103 THR A C 1
ATOM 816 O O . THR A 1 103 ? 11.718 -6.279 0.133 1.00 95.75 103 THR A O 1
ATOM 819 N N . ALA A 1 104 ? 11.785 -7.274 -1.877 1.00 97.62 104 ALA A N 1
ATOM 820 C CA . ALA A 1 104 ? 11.908 -6.036 -2.633 1.00 97.62 104 ALA A CA 1
ATOM 821 C C . ALA A 1 104 ? 10.675 -5.137 -2.476 1.00 97.62 104 ALA A C 1
ATOM 823 O O . ALA A 1 104 ? 10.829 -3.917 -2.356 1.00 97.62 104 ALA A O 1
ATOM 824 N N . LEU A 1 105 ? 9.463 -5.705 -2.437 1.00 97.75 105 LEU A N 1
ATOM 825 C CA . LEU A 1 105 ? 8.232 -4.940 -2.229 1.00 97.75 105 LEU A CA 1
ATOM 826 C C . LEU A 1 105 ? 8.220 -4.286 -0.841 1.00 97.75 105 LEU A C 1
ATOM 828 O O . LEU A 1 105 ? 7.973 -3.078 -0.736 1.00 97.75 105 LEU A O 1
ATOM 832 N N . VAL A 1 106 ? 8.544 -5.065 0.197 1.00 95.25 106 VAL A N 1
ATOM 833 C CA . VAL A 1 106 ? 8.576 -4.622 1.603 1.00 95.25 106 VAL A CA 1
ATOM 834 C C . VAL A 1 106 ? 9.609 -3.517 1.811 1.00 95.25 106 VAL A C 1
ATOM 836 O O . VAL A 1 106 ? 9.286 -2.458 2.357 1.00 95.25 106 VAL A O 1
ATOM 839 N N . ARG A 1 107 ? 10.836 -3.714 1.311 1.00 94.31 107 ARG A N 1
ATOM 840 C CA . ARG A 1 107 ? 11.929 -2.728 1.410 1.00 94.31 107 ARG A CA 1
ATOM 841 C C . ARG A 1 107 ? 11.787 -1.557 0.441 1.00 94.31 107 ARG A C 1
ATOM 843 O O . ARG A 1 107 ? 12.492 -0.561 0.559 1.00 94.31 107 ARG A O 1
ATOM 850 N N . SER A 1 108 ? 10.810 -1.627 -0.465 1.00 95.50 108 SER A N 1
ATOM 851 C CA . SER A 1 108 ? 10.546 -0.614 -1.483 1.00 95.50 108 SER A CA 1
ATOM 852 C C . SER A 1 108 ? 11.681 -0.442 -2.504 1.00 95.50 108 SER A C 1
ATOM 854 O O . SER A 1 108 ? 11.859 0.662 -3.031 1.00 95.50 108 SER A O 1
ATOM 856 N N . CYS A 1 109 ? 12.397 -1.519 -2.829 1.00 96.94 109 CYS A N 1
ATOM 857 C CA . CYS A 1 109 ? 13.516 -1.518 -3.769 1.00 96.94 109 CYS A CA 1
ATOM 858 C C . CYS A 1 109 ? 13.054 -1.171 -5.192 1.00 96.94 109 CYS A C 1
ATOM 860 O O . CYS A 1 109 ? 12.432 -1.986 -5.871 1.00 96.94 109 CYS A O 1
ATOM 862 N N . GLY A 1 110 ? 13.361 0.039 -5.667 1.00 96.12 110 GLY A N 1
ATOM 863 C CA . GLY A 1 110 ? 13.006 0.465 -7.028 1.00 96.12 110 GLY A CA 1
ATOM 864 C C . GLY A 1 110 ? 13.747 -0.291 -8.118 1.00 96.12 110 GLY A C 1
ATOM 865 O O . GLY A 1 110 ? 13.140 -0.645 -9.126 1.00 96.12 110 GLY A O 1
ATOM 866 N N . LEU A 1 111 ? 15.012 -0.621 -7.867 1.00 96.94 111 LEU A N 1
ATOM 867 C CA . LEU A 1 111 ? 15.868 -1.317 -8.822 1.00 96.94 111 LEU A CA 1
ATOM 868 C C . LEU A 1 111 ? 15.346 -2.719 -9.165 1.00 96.94 111 LEU A C 1
ATOM 870 O O . LEU A 1 111 ? 15.484 -3.149 -10.305 1.00 96.94 111 LEU A O 1
ATOM 874 N N . TYR A 1 112 ? 14.695 -3.409 -8.220 1.00 98.00 112 TYR A N 1
ATOM 875 C CA . TYR A 1 112 ? 14.079 -4.714 -8.478 1.00 98.00 112 TYR A CA 1
ATOM 876 C C . TYR A 1 112 ? 12.934 -4.609 -9.492 1.00 98.00 112 TYR A C 1
ATOM 878 O O . TYR A 1 112 ? 12.886 -5.381 -10.449 1.00 98.00 112 TYR A O 1
ATOM 886 N N . PHE A 1 113 ? 12.035 -3.641 -9.292 1.00 97.69 113 PHE A N 1
ATOM 887 C CA . PHE A 1 113 ? 10.806 -3.489 -10.076 1.00 97.69 113 PHE A CA 1
ATOM 888 C C . PHE A 1 113 ? 10.977 -2.671 -11.358 1.00 97.69 113 PHE A C 1
ATOM 890 O O . PHE A 1 113 ? 10.002 -2.474 -12.078 1.00 97.69 113 PHE A O 1
ATOM 897 N N . ALA A 1 114 ? 12.180 -2.175 -11.654 1.00 95.81 114 ALA A N 1
ATOM 898 C CA . ALA A 1 114 ? 12.435 -1.389 -12.855 1.00 95.81 114 ALA A CA 1
ATOM 899 C C . ALA A 1 114 ? 12.007 -2.174 -14.117 1.00 95.81 114 ALA A C 1
ATOM 901 O O . ALA A 1 114 ? 12.570 -3.246 -14.372 1.00 95.81 114 ALA A O 1
ATOM 902 N N . PRO A 1 115 ? 11.058 -1.666 -14.933 1.00 94.69 115 PRO A N 1
ATOM 903 C CA . PRO A 1 115 ? 10.553 -2.393 -16.100 1.00 94.69 115 PRO A CA 1
ATOM 904 C C . PRO A 1 115 ? 11.653 -2.831 -17.071 1.00 94.69 115 PRO A C 1
ATOM 906 O O . PRO A 1 115 ? 11.575 -3.913 -17.645 1.00 94.69 115 PRO A O 1
ATOM 909 N N . GLN A 1 116 ? 12.714 -2.028 -17.208 1.00 93.62 116 GLN A N 1
ATOM 910 C CA . GLN A 1 116 ? 13.868 -2.335 -18.056 1.00 93.62 116 GLN A CA 1
ATOM 911 C C . GLN A 1 116 ? 14.649 -3.554 -17.553 1.00 93.62 116 GLN A C 1
ATOM 913 O O . GLN A 1 116 ? 15.057 -4.384 -18.359 1.00 93.62 116 GLN A O 1
ATOM 918 N N . ARG A 1 117 ? 14.832 -3.685 -16.232 1.00 95.62 117 ARG A N 1
ATOM 919 C CA . ARG A 1 117 ? 15.487 -4.851 -15.617 1.00 95.62 117 ARG A CA 1
ATOM 920 C C . ARG A 1 117 ? 14.654 -6.113 -15.825 1.00 95.62 117 ARG A C 1
ATOM 922 O O . ARG A 1 117 ? 15.200 -7.179 -16.075 1.00 95.62 117 ARG A O 1
ATOM 929 N N . LEU A 1 118 ? 13.343 -5.978 -15.664 1.00 96.50 118 LEU A N 1
ATOM 930 C CA . LEU A 1 118 ? 12.385 -7.074 -15.773 1.00 96.50 118 LEU A CA 1
ATOM 931 C C . LEU A 1 118 ? 11.999 -7.390 -17.227 1.00 96.50 118 LEU A C 1
ATOM 933 O O . LEU A 1 118 ? 11.190 -8.281 -17.453 1.00 96.50 118 LEU A O 1
ATOM 937 N N . HIS A 1 119 ? 12.558 -6.667 -18.204 1.00 95.56 119 HIS A N 1
ATOM 938 C CA . HIS A 1 119 ? 12.253 -6.812 -19.628 1.00 95.56 119 HIS A CA 1
ATOM 939 C C . HIS A 1 119 ? 10.745 -6.746 -19.948 1.00 95.56 119 HIS A C 1
ATOM 941 O O . HIS A 1 119 ? 10.255 -7.441 -20.837 1.00 95.56 119 HIS A O 1
ATOM 947 N N . ILE A 1 120 ? 9.999 -5.892 -19.236 1.00 95.81 120 ILE A N 1
ATOM 948 C CA . ILE A 1 120 ? 8.551 -5.752 -19.434 1.00 95.81 120 ILE A CA 1
ATOM 949 C C . ILE A 1 120 ? 8.290 -4.979 -20.731 1.00 95.81 120 ILE A C 1
ATOM 951 O O . ILE A 1 120 ? 8.598 -3.790 -20.836 1.00 95.81 120 ILE A O 1
ATOM 955 N N . GLY A 1 121 ? 7.696 -5.650 -21.719 1.00 96.06 121 GLY A N 1
ATOM 956 C CA . GLY A 1 121 ? 7.253 -5.024 -22.964 1.00 96.06 121 GLY A CA 1
ATOM 957 C C . GLY A 1 121 ? 6.012 -4.152 -22.758 1.00 96.06 121 GLY A C 1
ATOM 958 O O . GLY A 1 121 ? 5.042 -4.586 -22.133 1.00 96.06 121 GLY A O 1
ATOM 959 N N . ALA A 1 122 ? 6.018 -2.938 -23.319 1.00 96.00 122 ALA A N 1
ATOM 960 C CA . ALA A 1 122 ? 4.911 -1.985 -23.190 1.00 96.00 122 ALA A CA 1
ATOM 961 C C . ALA A 1 122 ? 3.581 -2.524 -23.742 1.00 96.00 122 ALA A C 1
ATOM 963 O O . ALA A 1 122 ? 2.543 -2.310 -23.120 1.00 96.00 122 ALA A O 1
ATOM 964 N N . ASP A 1 123 ? 3.615 -3.270 -24.850 1.00 96.19 123 ASP A N 1
ATOM 965 C CA . ASP A 1 123 ? 2.409 -3.836 -25.466 1.00 96.19 123 ASP A CA 1
ATOM 966 C C . ASP A 1 123 ? 1.765 -4.902 -24.577 1.00 96.19 123 ASP A C 1
ATOM 968 O O . ASP A 1 123 ? 0.563 -4.859 -24.322 1.00 96.19 123 ASP A O 1
ATOM 972 N N . VAL A 1 124 ? 2.572 -5.828 -24.047 1.00 96.50 124 VAL A N 1
ATOM 973 C CA . VAL A 1 124 ? 2.099 -6.903 -23.157 1.00 96.50 124 VAL A CA 1
ATOM 974 C C . VAL A 1 124 ? 1.541 -6.316 -21.863 1.00 96.50 124 VAL A C 1
ATOM 976 O O . VAL A 1 124 ? 0.475 -6.725 -21.403 1.00 96.50 124 VAL A O 1
ATOM 979 N N . TRP A 1 125 ? 2.230 -5.321 -21.298 1.00 97.94 125 TRP A N 1
ATOM 980 C CA . TRP A 1 125 ? 1.748 -4.588 -20.132 1.00 97.94 125 TRP A CA 1
ATOM 981 C C . TRP A 1 125 ? 0.408 -3.897 -20.408 1.00 97.94 125 TRP A C 1
ATOM 983 O O . TRP A 1 125 ? -0.553 -4.076 -19.658 1.00 97.94 125 TRP A O 1
ATOM 993 N N . GLY A 1 126 ? 0.327 -3.135 -21.501 1.00 97.81 126 GLY A N 1
ATOM 994 C CA . GLY A 1 126 ? -0.873 -2.395 -21.868 1.00 97.81 126 GLY A CA 1
ATOM 995 C C . GLY A 1 126 ? -2.067 -3.308 -22.102 1.00 97.81 126 GLY A C 1
ATOM 996 O O . GLY A 1 126 ? -3.125 -3.080 -21.520 1.00 97.81 126 GLY A O 1
ATOM 997 N N . GLN A 1 127 ? -1.886 -4.385 -22.867 1.00 97.88 127 GLN A N 1
ATOM 998 C CA . GLN A 1 127 ? -2.933 -5.379 -23.111 1.00 97.88 127 GLN A CA 1
ATOM 999 C C . GLN A 1 127 ? -3.430 -6.015 -21.809 1.00 97.88 127 GLN A C 1
ATOM 1001 O O . GLN A 1 127 ? -4.639 -6.097 -21.592 1.00 97.88 127 GLN A O 1
ATOM 1006 N N . TYR A 1 128 ? -2.516 -6.418 -20.921 1.00 97.94 128 TYR A N 1
ATOM 1007 C CA . TYR A 1 128 ? -2.861 -7.039 -19.642 1.00 97.94 128 TYR A CA 1
ATOM 1008 C C . TYR A 1 128 ? -3.783 -6.154 -18.789 1.00 97.94 128 TYR A C 1
ATOM 1010 O O . TYR A 1 128 ? -4.789 -6.630 -18.250 1.00 97.94 128 TYR A O 1
ATOM 1018 N N . TRP A 1 129 ? -3.454 -4.865 -18.676 1.00 97.81 129 TRP A N 1
ATOM 1019 C CA . TRP A 1 129 ? -4.205 -3.915 -17.854 1.00 97.81 129 TRP A CA 1
ATOM 1020 C C . TRP A 1 129 ? -5.479 -3.417 -18.544 1.00 97.81 129 TRP A C 1
ATOM 1022 O O . TRP A 1 129 ? -6.505 -3.263 -17.884 1.00 97.81 129 TRP A O 1
ATOM 1032 N N . GLN A 1 130 ? -5.470 -3.244 -19.868 1.00 96.31 130 GLN A N 1
ATOM 1033 C CA . GLN A 1 130 ? -6.669 -2.895 -20.640 1.00 96.31 130 GLN A CA 1
ATOM 1034 C C . GLN A 1 130 ? -7.745 -3.982 -20.562 1.00 96.31 130 GLN A C 1
ATOM 1036 O O . GLN A 1 130 ? -8.916 -3.663 -20.370 1.00 96.31 130 GLN A O 1
ATOM 1041 N N . GLN A 1 131 ? -7.364 -5.263 -20.636 1.00 96.81 131 GLN A N 1
ATOM 1042 C CA . GLN A 1 131 ? -8.298 -6.388 -20.465 1.00 96.81 131 GLN A CA 1
ATOM 1043 C C . GLN A 1 131 ? -8.990 -6.375 -19.095 1.00 96.81 131 GLN A C 1
ATOM 1045 O O . GLN A 1 131 ? -10.121 -6.836 -18.966 1.00 96.81 131 GLN A O 1
ATOM 1050 N N . ARG A 1 132 ? -8.328 -5.806 -18.083 1.00 95.62 132 ARG A N 1
ATOM 1051 C CA . ARG A 1 132 ? -8.843 -5.632 -16.717 1.00 95.62 132 ARG A CA 1
ATOM 1052 C C . ARG A 1 132 ? -9.531 -4.282 -16.503 1.00 95.62 132 ARG A C 1
ATOM 1054 O O . ARG A 1 132 ? -9.841 -3.942 -15.370 1.00 95.62 132 ARG A O 1
ATOM 1061 N N . GLN A 1 133 ? -9.758 -3.513 -17.572 1.00 96.12 133 GLN A N 1
ATOM 1062 C CA . GLN A 1 133 ? -10.375 -2.182 -17.519 1.00 96.12 133 GLN A CA 1
ATOM 1063 C C . GLN A 1 133 ? -9.637 -1.220 -16.573 1.00 96.12 133 GLN A C 1
ATOM 1065 O O . GLN A 1 133 ? -10.235 -0.347 -15.946 1.00 96.12 133 GLN A O 1
ATOM 1070 N N . ALA A 1 134 ? -8.317 -1.382 -16.463 1.00 96.12 134 ALA A N 1
ATOM 1071 C CA . ALA A 1 134 ? -7.487 -0.533 -15.629 1.00 96.12 134 ALA A CA 1
ATOM 1072 C C . ALA A 1 134 ? -7.474 0.918 -16.139 1.00 96.12 134 ALA A C 1
ATOM 1074 O O . ALA A 1 134 ? -7.576 1.163 -17.347 1.00 96.12 134 ALA A O 1
ATOM 1075 N N . PRO A 1 135 ? -7.274 1.899 -15.245 1.00 96.06 135 PRO A N 1
ATOM 1076 C CA . PRO A 1 135 ? -7.153 3.290 -15.648 1.00 96.06 135 PRO A CA 1
ATOM 1077 C C . PRO A 1 135 ? -5.929 3.515 -16.548 1.00 96.06 135 PRO A C 1
ATOM 1079 O O . PRO A 1 135 ? -4.910 2.830 -16.441 1.00 96.06 135 PRO A O 1
ATOM 1082 N N . ALA A 1 136 ? -6.005 4.534 -17.407 1.00 94.81 136 ALA A N 1
ATOM 1083 C CA . ALA A 1 136 ? -4.975 4.814 -18.411 1.00 94.81 136 ALA A CA 1
ATOM 1084 C C . ALA A 1 136 ? -3.567 5.012 -17.816 1.00 94.81 136 ALA A C 1
ATOM 1086 O O . ALA A 1 136 ? -2.584 4.581 -18.416 1.00 94.81 136 ALA A O 1
ATOM 1087 N N . TRP A 1 137 ? -3.469 5.608 -16.619 1.00 96.25 137 TRP A N 1
ATOM 1088 C CA . TRP A 1 137 ? -2.187 5.808 -15.933 1.00 96.25 137 TRP A CA 1
ATOM 1089 C C . TRP A 1 137 ? -1.502 4.489 -15.545 1.00 96.25 137 TRP A C 1
ATOM 1091 O O . TRP A 1 137 ? -0.277 4.456 -15.438 1.00 96.25 137 TRP A O 1
ATOM 1101 N N . LEU A 1 138 ? -2.279 3.417 -15.348 1.00 97.38 138 LEU A N 1
ATOM 1102 C CA . LEU A 1 138 ? -1.787 2.079 -15.032 1.00 97.38 138 LEU A CA 1
ATOM 1103 C C . LEU A 1 138 ? -1.494 1.287 -16.306 1.00 97.38 138 LEU A C 1
ATOM 1105 O O . LEU A 1 138 ? -0.480 0.602 -16.386 1.00 97.38 138 LEU A O 1
ATOM 1109 N N . ALA A 1 139 ? -2.343 1.417 -17.326 1.00 96.75 139 ALA A N 1
ATOM 1110 C CA . ALA A 1 139 ? -2.180 0.701 -18.588 1.00 96.75 139 ALA A CA 1
ATOM 1111 C C . ALA A 1 139 ? -0.933 1.123 -19.389 1.00 96.75 139 ALA A C 1
ATOM 1113 O O . ALA A 1 139 ? -0.492 0.377 -20.257 1.00 96.75 139 ALA A O 1
ATOM 1114 N N . SER A 1 140 ? -0.331 2.282 -19.109 1.00 95.19 140 SER A N 1
ATOM 1115 C CA . SER A 1 140 ? 0.902 2.715 -19.773 1.00 95.19 140 SER A CA 1
ATOM 1116 C C . SER A 1 140 ? 2.124 2.627 -18.854 1.00 95.19 140 SER A C 1
ATOM 1118 O O . SER A 1 140 ? 2.195 3.300 -17.826 1.00 95.19 140 SER A O 1
ATOM 1120 N N . LEU A 1 141 ? 3.151 1.873 -19.269 1.00 94.06 141 LEU A N 1
ATOM 1121 C CA . LEU A 1 141 ? 4.440 1.832 -18.559 1.00 94.06 141 LEU A CA 1
ATOM 1122 C C . LEU A 1 141 ? 5.123 3.202 -18.496 1.00 94.06 141 LEU A C 1
ATOM 1124 O O . LEU A 1 141 ? 5.852 3.478 -17.548 1.00 94.06 141 LEU A O 1
ATOM 1128 N N . THR A 1 142 ? 4.893 4.080 -19.476 1.00 92.19 142 THR A N 1
ATOM 1129 C CA . THR A 1 142 ? 5.534 5.407 -19.509 1.00 92.19 142 THR A CA 1
ATOM 1130 C C . THR A 1 142 ? 4.989 6.348 -18.439 1.00 92.19 142 THR A C 1
ATOM 1132 O O . THR A 1 142 ? 5.679 7.279 -18.022 1.00 92.19 142 THR A O 1
ATOM 1135 N N . THR A 1 143 ? 3.764 6.101 -17.971 1.00 93.12 143 THR A N 1
ATOM 1136 C CA . THR A 1 143 ? 3.125 6.848 -16.884 1.00 93.12 143 THR A CA 1
ATOM 1137 C C . THR A 1 143 ? 3.228 6.124 -15.548 1.00 93.12 143 THR A C 1
ATOM 1139 O O . THR A 1 143 ? 2.864 6.694 -14.526 1.00 93.12 143 THR A O 1
ATOM 1142 N N . LEU A 1 144 ? 3.747 4.898 -15.495 1.00 95.31 144 LEU A N 1
ATOM 1143 C CA . LEU A 1 144 ? 3.891 4.147 -14.253 1.00 95.31 144 LEU A CA 1
ATOM 1144 C C . LEU A 1 144 ? 5.191 4.529 -13.525 1.00 95.31 144 LEU A C 1
ATOM 1146 O O . LEU A 1 144 ? 6.163 3.777 -13.488 1.00 95.31 144 LEU A O 1
ATOM 1150 N N . LYS A 1 145 ? 5.214 5.733 -12.955 1.00 94.12 145 LYS A N 1
ATOM 1151 C CA . LYS A 1 145 ? 6.401 6.332 -12.332 1.00 94.12 145 LYS A CA 1
ATOM 1152 C C . LYS A 1 145 ? 6.040 7.160 -11.093 1.00 94.12 145 LYS A C 1
ATOM 1154 O O . LYS A 1 145 ? 4.876 7.536 -10.942 1.00 94.12 145 LYS A O 1
ATOM 1159 N N . PRO A 1 146 ? 6.992 7.412 -10.176 1.00 94.56 146 PRO A N 1
ATOM 1160 C CA . PRO A 1 146 ? 6.707 8.054 -8.893 1.00 94.56 146 PRO A CA 1
ATOM 1161 C C . PRO A 1 146 ? 5.992 9.407 -8.976 1.00 94.56 146 PRO A C 1
ATOM 1163 O O . PRO A 1 146 ? 5.113 9.678 -8.162 1.00 94.56 146 PRO A O 1
ATOM 1166 N N . GLU A 1 147 ? 6.352 10.241 -9.948 1.00 94.06 147 GLU A N 1
ATOM 1167 C CA . GLU A 1 147 ? 5.815 11.592 -10.120 1.00 94.06 147 GLU A CA 1
ATOM 1168 C C . GLU A 1 147 ? 4.415 11.635 -10.739 1.00 94.06 147 GLU A C 1
ATOM 1170 O O . GLU A 1 147 ? 3.796 12.697 -10.779 1.00 94.06 147 GLU A O 1
ATOM 1175 N N . THR A 1 148 ? 3.907 10.511 -11.246 1.00 95.81 148 THR A N 1
ATOM 1176 C CA . THR A 1 148 ? 2.587 10.481 -11.871 1.00 95.81 148 THR A CA 1
ATOM 1177 C C . THR A 1 148 ? 1.523 10.803 -10.839 1.00 95.81 148 THR A C 1
ATOM 1179 O O . THR A 1 148 ? 1.338 10.070 -9.866 1.00 95.81 148 THR A O 1
ATOM 1182 N N . SER A 1 149 ? 0.818 11.906 -11.079 1.00 95.94 149 SER A N 1
ATOM 1183 C CA . SER A 1 149 ? -0.329 12.318 -10.284 1.00 95.94 149 SER A CA 1
ATOM 1184 C C . SER A 1 149 ? -1.574 11.569 -10.747 1.00 95.94 149 SER A C 1
ATOM 1186 O O . SER A 1 149 ? -1.906 11.565 -11.934 1.00 95.94 149 SER A O 1
ATOM 1188 N N . VAL A 1 150 ? -2.255 10.921 -9.806 1.00 97.38 150 VAL A N 1
ATOM 1189 C CA . VAL A 1 150 ? -3.494 10.174 -10.040 1.00 97.38 150 VAL A CA 1
ATOM 1190 C C . VAL A 1 150 ? -4.571 10.666 -9.085 1.00 97.38 150 VAL A C 1
ATOM 1192 O O . VAL A 1 150 ? -4.274 11.100 -7.973 1.00 97.38 150 VAL A O 1
ATOM 1195 N N . THR A 1 151 ? -5.840 10.585 -9.482 1.00 98.12 151 THR A N 1
ATOM 1196 C CA . THR A 1 151 ? -6.936 10.839 -8.536 1.00 98.12 151 THR A CA 1
ATOM 1197 C C . THR A 1 151 ? -6.943 9.751 -7.465 1.00 98.12 151 THR A C 1
ATOM 1199 O O . THR A 1 151 ? -6.815 8.569 -7.800 1.00 98.12 151 THR A O 1
ATOM 1202 N N . VAL A 1 152 ? -7.182 10.118 -6.206 1.00 98.44 152 VAL A N 1
ATOM 1203 C CA . VAL A 1 152 ? -7.290 9.154 -5.100 1.00 98.44 152 VAL A CA 1
ATOM 1204 C C . VAL A 1 152 ? -8.410 8.144 -5.363 1.00 98.44 152 VAL A C 1
ATOM 1206 O O . VAL A 1 152 ? -8.231 6.961 -5.102 1.00 98.44 152 VAL A O 1
ATOM 1209 N N . LYS A 1 153 ? -9.520 8.572 -5.978 1.00 97.88 153 LYS A N 1
ATOM 1210 C CA . LYS A 1 153 ? -10.618 7.684 -6.392 1.00 97.88 153 LYS A CA 1
ATOM 1211 C C . LYS A 1 153 ? -10.136 6.562 -7.324 1.00 97.88 153 LYS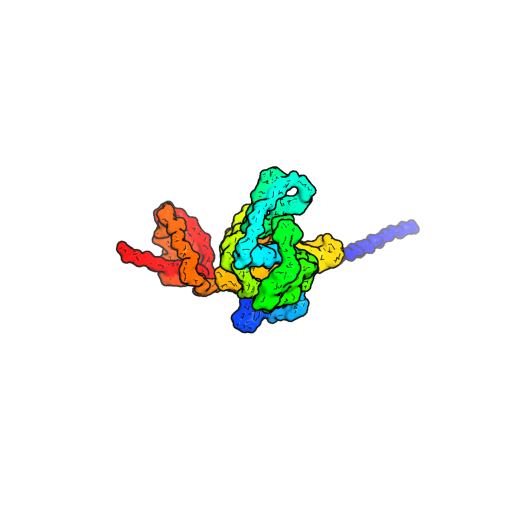 A C 1
ATOM 1213 O O . LYS A 1 153 ? -10.270 5.390 -6.995 1.00 97.88 153 LYS A O 1
ATOM 1218 N N . SER A 1 154 ? -9.478 6.921 -8.432 1.00 97.88 154 SER A N 1
ATOM 1219 C CA . SER A 1 154 ? -8.920 5.945 -9.382 1.00 97.88 154 SER A CA 1
ATOM 1220 C C . SER A 1 154 ? -7.864 5.031 -8.747 1.00 97.88 154 SER A C 1
ATOM 1222 O O . SER A 1 154 ? -7.782 3.853 -9.098 1.00 97.88 154 SER A O 1
ATOM 1224 N N . LEU A 1 155 ? -7.079 5.541 -7.789 1.00 98.50 155 LEU A N 1
ATOM 1225 C CA . LEU A 1 155 ? -6.158 4.718 -7.007 1.00 98.50 155 LEU A CA 1
ATOM 1226 C C . LEU A 1 155 ? -6.922 3.662 -6.190 1.00 98.50 155 LEU A C 1
ATOM 1228 O O . LEU A 1 155 ? -6.604 2.479 -6.301 1.00 98.50 155 LEU A O 1
ATOM 1232 N N . LEU A 1 156 ? -7.949 4.056 -5.429 1.00 98.31 156 LEU A N 1
ATOM 1233 C CA . LEU A 1 156 ? -8.779 3.125 -4.652 1.00 98.31 156 LEU A CA 1
ATOM 1234 C C . LEU A 1 156 ? -9.489 2.095 -5.547 1.00 98.31 156 LEU A C 1
ATOM 1236 O O . LEU A 1 156 ? -9.524 0.919 -5.194 1.00 98.31 156 LEU A O 1
ATOM 1240 N N . ASP A 1 157 ? -9.979 2.501 -6.722 1.00 97.12 157 ASP A N 1
ATOM 1241 C CA . ASP A 1 157 ? -10.584 1.594 -7.710 1.00 97.12 157 ASP A CA 1
ATOM 1242 C C . ASP A 1 157 ? -9.599 0.537 -8.212 1.00 97.12 157 ASP A C 1
ATOM 1244 O O . ASP A 1 157 ? -9.921 -0.653 -8.255 1.00 97.12 157 ASP A O 1
ATOM 1248 N N . SER A 1 158 ? -8.374 0.954 -8.533 1.00 97.69 158 SER A N 1
ATOM 1249 C CA . SER A 1 158 ? -7.334 0.023 -8.976 1.00 97.69 158 SER A CA 1
ATOM 1250 C C . SER A 1 158 ? -6.872 -0.928 -7.865 1.00 97.69 158 SER A C 1
ATOM 1252 O O . SER A 1 158 ? -6.528 -2.070 -8.147 1.00 97.69 158 SER A O 1
ATOM 1254 N N . LEU A 1 159 ? -6.890 -0.488 -6.600 1.00 98.12 159 LEU A N 1
ATOM 1255 C CA . LEU A 1 159 ? -6.581 -1.340 -5.451 1.00 98.12 159 LEU A CA 1
ATOM 1256 C C . LEU A 1 159 ? -7.700 -2.350 -5.183 1.00 98.12 159 LEU A C 1
ATOM 1258 O O . LEU A 1 159 ? -7.409 -3.489 -4.838 1.00 98.12 159 LEU A O 1
ATOM 1262 N N . ALA A 1 160 ? -8.965 -1.963 -5.362 1.00 96.06 160 ALA A N 1
ATOM 1263 C CA . ALA A 1 160 ? -10.119 -2.844 -5.154 1.00 96.06 160 ALA A CA 1
ATOM 1264 C C . ALA A 1 160 ? -10.149 -4.057 -6.092 1.00 96.06 160 ALA A C 1
ATOM 1266 O O . ALA A 1 160 ? -10.798 -5.053 -5.797 1.00 96.06 160 ALA A O 1
ATOM 1267 N N . THR A 1 161 ? -9.493 -3.936 -7.243 1.00 95.69 161 THR A N 1
ATOM 1268 C CA . THR A 1 161 ? -9.500 -4.930 -8.321 1.00 95.69 161 THR A CA 1
ATOM 1269 C C . THR A 1 161 ? -8.098 -5.447 -8.627 1.00 95.69 161 THR A C 1
ATOM 1271 O O . THR A 1 161 ? -7.875 -6.064 -9.670 1.00 95.69 161 THR A O 1
ATOM 1274 N N . LEU A 1 162 ? -7.133 -5.192 -7.733 1.00 97.56 162 LEU A N 1
ATOM 1275 C CA . LEU A 1 162 ? -5.744 -5.526 -7.995 1.00 97.56 162 LEU A CA 1
ATOM 1276 C C . LEU A 1 162 ? -5.573 -7.054 -8.081 1.00 97.56 162 LEU A C 1
ATOM 1278 O O . LEU A 1 162 ? -5.930 -7.770 -7.141 1.00 97.56 162 LEU A O 1
ATOM 1282 N N . PRO A 1 163 ? -4.984 -7.574 -9.168 1.00 96.00 163 PRO A N 1
ATOM 1283 C CA . PRO A 1 163 ? -4.643 -8.984 -9.248 1.00 96.00 163 PRO A CA 1
ATOM 1284 C C . PRO A 1 163 ? -3.606 -9.345 -8.177 1.00 96.00 163 PRO A C 1
ATOM 1286 O O . PRO A 1 163 ? -2.861 -8.490 -7.695 1.00 96.00 163 PRO A O 1
ATOM 1289 N N . ALA A 1 164 ? -3.587 -10.614 -7.768 1.00 94.88 164 ALA A N 1
ATOM 1290 C CA . ALA A 1 164 ? -2.722 -11.108 -6.694 1.00 94.88 164 ALA A CA 1
ATOM 1291 C C . ALA A 1 164 ? -2.829 -10.349 -5.348 1.00 94.88 164 ALA A C 1
ATOM 1293 O O . ALA A 1 164 ? -1.907 -10.397 -4.526 1.00 94.88 164 ALA A O 1
ATOM 1294 N N . GLN A 1 165 ? -3.963 -9.685 -5.079 1.00 95.31 165 GLN A N 1
ATOM 1295 C CA . GLN A 1 165 ? -4.190 -8.923 -3.846 1.00 95.31 165 GLN A CA 1
ATOM 1296 C C . GLN A 1 165 ? -3.888 -9.738 -2.582 1.00 95.31 165 GLN A C 1
ATOM 1298 O O . GLN A 1 165 ? -3.196 -9.237 -1.704 1.00 95.31 165 GLN A O 1
ATOM 1303 N N . ASN A 1 166 ? -4.345 -10.990 -2.489 1.00 91.69 166 ASN A N 1
ATOM 1304 C CA . ASN A 1 166 ? -4.123 -11.823 -1.299 1.00 91.69 166 ASN A CA 1
ATOM 1305 C C . ASN A 1 166 ? -2.631 -12.018 -1.002 1.00 91.69 166 ASN A C 1
ATOM 1307 O O . ASN A 1 166 ? -2.197 -11.840 0.135 1.00 91.69 166 ASN A O 1
ATOM 1311 N N . LYS A 1 167 ? -1.830 -12.310 -2.033 1.00 93.88 167 LYS A N 1
ATOM 1312 C CA . LYS A 1 167 ? -0.387 -12.486 -1.870 1.00 93.88 167 LYS A CA 1
ATOM 1313 C C . LYS A 1 167 ? 0.309 -11.161 -1.550 1.00 93.88 167 LYS A C 1
ATOM 1315 O O . LYS A 1 167 ? 1.182 -11.118 -0.688 1.00 93.88 167 LYS A O 1
ATOM 1320 N N . ALA A 1 168 ? -0.095 -10.063 -2.190 1.00 96.12 168 ALA A N 1
ATOM 1321 C CA . ALA A 1 168 ? 0.417 -8.736 -1.848 1.00 96.12 168 ALA A CA 1
ATOM 1322 C C . ALA A 1 168 ? 0.085 -8.359 -0.394 1.00 96.12 168 ALA A C 1
ATOM 1324 O O . ALA A 1 168 ? 0.925 -7.803 0.309 1.00 96.12 168 ALA A O 1
ATOM 1325 N N . GLN A 1 169 ? -1.118 -8.688 0.080 1.00 93.44 169 GLN A N 1
ATOM 1326 C CA . GLN A 1 169 ? -1.518 -8.476 1.464 1.00 93.44 169 GLN A CA 1
ATOM 1327 C C . GLN A 1 169 ? -0.686 -9.309 2.438 1.00 93.44 169 GLN A C 1
ATOM 1329 O O . GLN A 1 169 ? -0.262 -8.785 3.458 1.00 93.44 169 GLN A O 1
ATOM 1334 N N . GLU A 1 170 ? -0.415 -10.575 2.146 1.00 90.75 170 GLU A N 1
ATOM 1335 C CA . GLU A 1 170 ? 0.468 -11.404 2.972 1.00 90.75 170 GLU A CA 1
ATOM 1336 C C . GLU A 1 170 ? 1.845 -10.744 3.145 1.00 90.75 170 GLU A C 1
ATOM 1338 O O . GLU A 1 170 ? 2.267 -10.473 4.267 1.00 90.75 170 GLU A O 1
ATOM 1343 N N . VAL A 1 171 ? 2.488 -10.380 2.034 1.00 93.69 171 VAL A N 1
ATOM 1344 C CA . VAL A 1 171 ? 3.836 -9.793 2.021 1.00 93.69 171 VAL A CA 1
ATOM 1345 C C . VAL A 1 171 ? 3.876 -8.414 2.683 1.00 93.69 171 VAL A C 1
ATOM 1347 O O . VAL A 1 171 ? 4.804 -8.087 3.419 1.00 93.69 171 VAL A O 1
ATOM 1350 N N . LEU A 1 172 ? 2.864 -7.573 2.460 1.00 94.75 172 LEU A N 1
ATOM 1351 C CA . LEU A 1 172 ? 2.838 -6.214 3.007 1.00 94.75 172 LEU A CA 1
ATOM 1352 C C . LEU A 1 172 ? 2.568 -6.160 4.517 1.00 94.75 172 LEU A C 1
ATOM 1354 O O . LEU A 1 172 ? 2.680 -5.078 5.100 1.00 94.75 172 LEU A O 1
ATOM 1358 N N . LEU A 1 173 ? 2.250 -7.280 5.175 1.00 90.56 173 LEU A N 1
ATOM 1359 C CA . LEU A 1 173 ? 2.232 -7.340 6.638 1.00 90.56 173 LEU A CA 1
ATOM 1360 C C . LEU A 1 173 ? 3.611 -6.994 7.223 1.00 90.56 173 LEU A C 1
ATOM 1362 O O . LEU A 1 173 ? 3.693 -6.243 8.197 1.00 90.56 173 LEU A O 1
ATOM 1366 N N . ASP A 1 174 ? 4.688 -7.431 6.572 1.00 89.06 174 ASP A N 1
ATOM 1367 C CA . ASP A 1 174 ? 6.061 -7.184 7.022 1.00 89.06 174 ASP A CA 1
ATOM 1368 C C . ASP A 1 174 ? 6.412 -5.691 7.046 1.00 89.06 174 ASP A C 1
ATOM 1370 O O . ASP A 1 174 ? 7.258 -5.253 7.821 1.00 89.06 174 ASP A O 1
ATOM 1374 N N . VAL A 1 175 ? 5.712 -4.856 6.267 1.00 86.50 175 VAL A N 1
ATOM 1375 C CA . VAL A 1 175 ? 5.880 -3.395 6.321 1.00 86.50 175 VAL A CA 1
ATOM 1376 C C . VAL A 1 175 ? 5.484 -2.842 7.690 1.00 86.50 175 VAL A C 1
ATOM 1378 O O . VAL A 1 175 ? 6.097 -1.872 8.142 1.00 86.50 175 VAL A O 1
ATOM 1381 N N . VAL A 1 176 ? 4.470 -3.421 8.334 1.00 83.62 176 VAL A N 1
ATOM 1382 C CA . VAL A 1 176 ? 3.988 -3.011 9.661 1.00 83.62 176 VAL A CA 1
ATOM 1383 C C . VAL A 1 176 ? 4.845 -3.617 10.773 1.00 83.62 176 VAL A C 1
ATOM 1385 O O . VAL A 1 176 ? 5.042 -2.970 11.802 1.00 83.62 176 VAL A O 1
ATOM 1388 N N . LEU A 1 177 ? 5.364 -4.828 10.551 1.00 82.06 177 LEU A N 1
ATOM 1389 C CA . LEU A 1 177 ? 6.212 -5.562 11.497 1.00 82.06 177 LEU A CA 1
ATOM 1390 C C . LEU A 1 177 ? 7.686 -5.130 11.480 1.00 82.06 177 LEU A C 1
ATOM 1392 O O . LEU A 1 177 ? 8.433 -5.493 12.381 1.00 82.06 177 LEU A O 1
ATOM 1396 N N . ASP A 1 178 ? 8.092 -4.350 10.480 1.00 79.62 178 ASP A N 1
ATOM 1397 C CA . ASP A 1 178 ? 9.442 -3.811 10.329 1.00 79.62 178 ASP A CA 1
ATOM 1398 C C . ASP A 1 178 ? 9.951 -3.126 11.611 1.00 79.62 178 ASP A C 1
ATOM 1400 O O . ASP A 1 178 ? 9.415 -2.106 12.060 1.00 79.62 178 ASP A O 1
ATOM 1404 N N . GLU A 1 179 ? 11.040 -3.660 12.164 1.00 65.94 179 GLU A N 1
ATOM 1405 C CA . GLU A 1 179 ? 11.678 -3.183 13.393 1.00 65.94 179 GLU A CA 1
ATOM 1406 C C . GLU A 1 179 ? 12.122 -1.717 13.303 1.00 65.94 179 GLU A C 1
ATOM 1408 O O . GLU A 1 179 ? 12.121 -0.998 14.305 1.00 65.94 179 GLU A O 1
ATOM 1413 N N . ALA A 1 180 ? 12.421 -1.212 12.099 1.00 69.38 180 ALA A N 1
ATOM 1414 C CA . ALA A 1 180 ? 12.767 0.193 11.894 1.00 69.38 180 ALA A CA 1
ATOM 1415 C C . ALA A 1 180 ? 11.583 1.149 12.152 1.00 69.38 180 ALA A C 1
ATOM 1417 O O . ALA A 1 180 ? 11.777 2.374 12.207 1.00 69.38 180 ALA A O 1
ATOM 1418 N N . LYS A 1 181 ? 10.365 0.610 12.304 1.00 70.81 181 LYS A N 1
ATOM 1419 C CA . LYS A 1 181 ? 9.102 1.310 12.579 1.00 70.81 181 LYS A CA 1
ATOM 1420 C C . LYS A 1 181 ? 8.571 0.948 13.974 1.00 70.81 181 LYS A C 1
ATOM 1422 O O . LYS A 1 181 ? 7.406 0.584 14.143 1.00 70.81 181 LYS A O 1
ATOM 1427 N N . ILE A 1 182 ? 9.441 1.085 14.976 1.00 68.69 182 ILE A N 1
ATOM 1428 C CA . ILE A 1 182 ? 9.165 0.813 16.395 1.00 68.69 182 ILE A CA 1
ATOM 1429 C C . ILE A 1 182 ? 7.783 1.341 16.811 1.00 68.69 182 ILE A C 1
ATOM 1431 O O . ILE A 1 182 ? 7.448 2.508 16.601 1.00 68.69 182 ILE A O 1
ATOM 1435 N N . GLY A 1 183 ? 6.983 0.464 17.419 1.00 71.69 183 GLY A N 1
ATOM 1436 C CA . GLY A 1 183 ? 5.671 0.788 17.981 1.00 71.69 183 GLY A CA 1
ATOM 1437 C C . GLY A 1 183 ? 4.511 0.801 16.981 1.00 71.69 183 GLY A C 1
ATOM 1438 O O . GLY A 1 183 ? 3.359 0.794 17.405 1.00 71.69 183 GLY A O 1
ATOM 1439 N N . VAL A 1 184 ? 4.754 0.768 15.666 1.00 78.44 184 VAL A N 1
ATOM 1440 C CA . VAL A 1 184 ? 3.654 0.721 14.685 1.00 78.44 184 VAL A CA 1
ATOM 1441 C C . VAL A 1 184 ? 2.880 -0.592 14.813 1.00 78.44 184 VAL A C 1
ATOM 1443 O O . VAL A 1 184 ? 1.656 -0.556 14.925 1.00 78.44 184 VAL A O 1
ATOM 1446 N N . ALA A 1 185 ? 3.576 -1.729 14.911 1.00 78.00 185 ALA A N 1
ATOM 1447 C CA . ALA A 1 185 ? 2.949 -3.032 15.134 1.00 78.00 185 ALA A CA 1
ATOM 1448 C C . ALA A 1 185 ? 2.159 -3.105 16.453 1.00 78.00 185 ALA A C 1
ATOM 1450 O O . ALA A 1 185 ? 1.082 -3.689 16.485 1.00 78.00 185 ALA A O 1
ATOM 1451 N N . SER A 1 186 ? 2.632 -2.479 17.538 1.00 71.69 186 SER A N 1
ATOM 1452 C CA . SER A 1 186 ? 1.895 -2.493 18.812 1.00 71.69 186 SER A CA 1
ATOM 1453 C C . SER A 1 186 ? 0.636 -1.622 18.787 1.00 71.69 186 SER A C 1
ATOM 1455 O O . SER A 1 186 ? -0.289 -1.870 19.555 1.00 71.69 186 SER A O 1
ATOM 1457 N N . MET A 1 187 ? 0.587 -0.612 17.913 1.00 81.12 187 MET A N 1
ATOM 1458 C CA . MET A 1 187 ? -0.549 0.301 17.785 1.00 81.12 187 MET A CA 1
ATOM 1459 C C . MET A 1 187 ? -1.573 -0.149 16.741 1.00 81.12 187 MET A C 1
ATOM 1461 O O . MET A 1 187 ? -2.768 -0.083 17.005 1.00 81.12 187 MET A O 1
ATOM 1465 N N . LEU A 1 188 ? -1.120 -0.559 15.553 1.00 81.94 188 LEU A N 1
ATOM 1466 C CA . LEU A 1 188 ? -1.981 -0.938 14.427 1.00 81.94 188 LEU A CA 1
ATOM 1467 C C . LEU A 1 188 ? -2.152 -2.451 14.284 1.00 81.94 188 LEU A C 1
ATOM 1469 O O . LEU A 1 188 ? -2.999 -2.881 13.502 1.00 81.94 188 LEU A O 1
ATOM 1473 N N . GLY A 1 189 ? -1.368 -3.261 15.001 1.00 81.25 189 GLY A N 1
ATOM 1474 C CA . GLY A 1 189 ? -1.386 -4.714 14.867 1.00 81.25 189 GLY A CA 1
ATOM 1475 C C . GLY A 1 189 ? -1.205 -5.138 13.414 1.00 81.25 189 GLY A C 1
ATOM 1476 O O . GLY A 1 189 ? -0.350 -4.628 12.695 1.00 81.25 189 GLY A O 1
ATOM 1477 N N . SER A 1 190 ? -2.076 -6.032 12.963 1.00 82.00 190 SER A N 1
ATOM 1478 C CA . SER A 1 190 ? -2.176 -6.465 11.574 1.00 82.00 190 SER A CA 1
ATOM 1479 C C . SER A 1 190 ? -3.383 -5.830 10.870 1.00 82.00 190 SER A C 1
ATOM 1481 O O . SER A 1 190 ? -3.972 -6.448 9.997 1.00 82.00 190 SER A O 1
ATOM 1483 N N . ARG A 1 191 ? -3.815 -4.615 11.221 1.00 84.12 191 ARG A N 1
ATOM 1484 C CA . ARG A 1 191 ? -5.060 -4.052 10.657 1.00 84.12 191 ARG A CA 1
ATOM 1485 C C . ARG A 1 191 ? -4.949 -3.554 9.222 1.00 84.12 191 ARG A C 1
ATOM 1487 O O . ARG A 1 191 ? -5.959 -3.447 8.535 1.00 84.12 191 ARG A O 1
ATOM 1494 N N . VAL A 1 192 ? -3.735 -3.239 8.783 1.00 91.50 192 VAL A N 1
ATOM 1495 C CA . VAL A 1 192 ? -3.462 -2.687 7.454 1.00 91.50 192 VAL A CA 1
ATOM 1496 C C . VAL A 1 192 ? -2.481 -3.573 6.693 1.00 91.50 192 VAL A C 1
ATOM 1498 O O . VAL A 1 192 ? -1.600 -4.197 7.288 1.00 91.50 192 VAL A O 1
ATOM 1501 N N . ARG A 1 193 ? -2.647 -3.627 5.372 1.00 94.06 193 ARG A N 1
ATOM 1502 C CA . ARG A 1 193 ? -1.794 -4.310 4.393 1.00 94.06 193 ARG A CA 1
ATOM 1503 C C . ARG A 1 193 ? -1.437 -3.327 3.299 1.00 94.06 193 ARG A C 1
ATOM 1505 O O . ARG A 1 193 ? -2.186 -3.154 2.340 1.00 94.06 193 ARG A O 1
ATOM 1512 N N . VAL A 1 194 ? -0.362 -2.577 3.514 1.00 95.94 194 VAL A N 1
ATOM 1513 C CA . VAL A 1 194 ? -0.161 -1.320 2.791 1.00 95.94 194 VAL A CA 1
ATOM 1514 C C . VAL A 1 194 ? 1.255 -1.155 2.277 1.00 95.94 194 VAL A C 1
ATOM 1516 O O . VAL A 1 194 ? 2.237 -1.409 2.974 1.00 95.94 194 VAL A O 1
ATOM 1519 N N . LYS A 1 195 ? 1.353 -0.640 1.052 1.00 97.44 195 LYS A N 1
ATOM 1520 C CA . LYS A 1 195 ? 2.600 -0.144 0.494 1.00 97.44 195 LYS A CA 1
ATOM 1521 C C . LYS A 1 195 ? 2.783 1.305 0.927 1.00 97.44 195 LYS A C 1
ATOM 1523 O O . LYS A 1 195 ? 1.939 2.166 0.684 1.00 97.44 195 LYS A O 1
ATOM 1528 N N . THR A 1 196 ? 3.921 1.589 1.546 1.00 95.94 196 THR A N 1
ATOM 1529 C CA . THR A 1 196 ? 4.324 2.954 1.890 1.00 95.94 196 THR A CA 1
ATOM 1530 C C . THR A 1 196 ? 4.832 3.719 0.675 1.00 95.94 196 THR A C 1
ATOM 1532 O O . THR A 1 196 ? 5.465 3.147 -0.224 1.00 95.94 196 THR A O 1
ATOM 1535 N N . TRP A 1 197 ? 4.599 5.029 0.670 1.00 96.44 197 TRP A N 1
ATOM 1536 C CA . TRP A 1 197 ? 5.077 5.934 -0.365 1.00 96.44 197 TRP A CA 1
ATOM 1537 C C . TRP A 1 197 ? 5.527 7.273 0.219 1.00 96.44 197 TRP A C 1
ATOM 1539 O O . TRP A 1 197 ? 5.060 7.729 1.260 1.00 96.44 197 TRP A O 1
ATOM 1549 N N . SER A 1 198 ? 6.497 7.900 -0.432 1.00 93.88 198 SER A N 1
ATOM 1550 C CA . SER A 1 198 ? 6.941 9.257 -0.121 1.00 93.88 198 SER A CA 1
ATOM 1551 C C . SER A 1 198 ? 7.320 9.939 -1.419 1.00 93.88 198 SER A C 1
ATOM 1553 O O . SER A 1 198 ? 7.875 9.297 -2.310 1.00 93.88 198 SER A O 1
ATOM 1555 N N . TRP A 1 199 ? 6.998 11.218 -1.518 1.00 93.44 199 TRP A N 1
ATOM 1556 C CA . TRP A 1 199 ? 7.295 12.059 -2.661 1.00 93.44 199 TRP A CA 1
ATOM 1557 C C . TRP A 1 199 ? 7.461 13.517 -2.218 1.00 93.44 199 TRP A C 1
ATOM 1559 O O . TRP A 1 199 ? 7.510 13.815 -1.020 1.00 93.44 199 TRP A O 1
ATOM 1569 N N . PHE A 1 200 ? 7.612 14.414 -3.182 1.00 89.19 200 PHE A N 1
ATOM 1570 C CA . PHE A 1 200 ? 7.603 15.852 -2.950 1.00 89.19 200 PHE A CA 1
ATOM 1571 C C . PHE A 1 200 ? 6.171 16.383 -3.072 1.00 89.19 200 PHE A C 1
ATOM 1573 O O . PHE A 1 200 ? 5.426 15.935 -3.943 1.00 89.19 200 PHE A O 1
ATOM 1580 N N . ALA A 1 201 ? 5.785 17.276 -2.161 1.00 78.12 201 ALA A N 1
ATOM 1581 C CA . ALA A 1 201 ? 4.450 17.878 -2.118 1.00 78.12 201 ALA A CA 1
ATOM 1582 C C . ALA A 1 201 ? 4.260 18.953 -3.201 1.00 78.12 201 ALA A C 1
ATOM 1584 O O . ALA A 1 201 ? 3.135 19.243 -3.601 1.00 78.12 201 ALA A O 1
ATOM 1585 N N . ASP A 1 202 ? 5.361 19.549 -3.655 1.00 69.25 202 ASP A N 1
ATOM 1586 C CA . ASP A 1 202 ? 5.405 20.598 -4.660 1.00 69.25 202 ASP A CA 1
ATOM 1587 C C . ASP A 1 202 ? 6.613 20.430 -5.595 1.00 69.25 202 ASP A C 1
ATOM 1589 O O . ASP A 1 202 ? 7.537 19.646 -5.349 1.00 69.25 202 ASP A O 1
ATOM 1593 N N . ASP A 1 203 ? 6.620 21.213 -6.672 1.00 63.81 203 ASP A N 1
ATOM 1594 C CA . ASP A 1 203 ? 7.719 21.250 -7.644 1.00 63.81 203 ASP A CA 1
ATOM 1595 C C . ASP A 1 203 ? 9.028 21.787 -7.042 1.00 63.81 203 ASP A C 1
ATOM 1597 O O . ASP A 1 203 ? 10.085 21.701 -7.667 1.00 63.81 203 ASP A O 1
ATOM 1601 N N . LYS A 1 204 ? 8.982 22.338 -5.820 1.00 61.31 204 LYS A N 1
ATOM 1602 C CA . LYS A 1 204 ? 10.137 22.937 -5.145 1.00 61.31 204 LYS A CA 1
ATOM 1603 C C . LYS A 1 204 ? 11.046 21.905 -4.480 1.00 61.31 204 LYS A C 1
ATOM 1605 O O . LYS A 1 204 ? 12.059 22.297 -3.922 1.00 61.31 204 LYS A O 1
ATOM 1610 N N . GLN A 1 205 ? 10.728 20.606 -4.557 1.00 69.81 205 GLN A N 1
ATOM 1611 C CA . GLN A 1 205 ? 11.566 19.475 -4.112 1.00 69.81 205 GLN A CA 1
ATOM 1612 C C . GLN A 1 205 ? 12.075 19.537 -2.654 1.00 69.81 205 GLN A C 1
ATOM 1614 O O . GLN A 1 205 ? 12.920 18.738 -2.251 1.00 69.81 205 GLN A O 1
ATOM 1619 N N . GLU A 1 206 ? 11.542 20.428 -1.824 1.00 73.12 206 GLU A N 1
ATOM 1620 C CA . GLU A 1 206 ? 11.979 20.599 -0.435 1.00 73.12 206 GLU A CA 1
ATOM 1621 C C . GLU A 1 206 ? 10.969 20.003 0.547 1.00 73.12 206 GLU A C 1
ATOM 1623 O O . GLU A 1 206 ? 11.343 19.393 1.553 1.00 73.12 206 GLU A O 1
ATOM 1628 N N . ILE A 1 207 ? 9.674 20.109 0.236 1.00 82.62 207 ILE A N 1
ATOM 1629 C CA . ILE A 1 207 ? 8.608 19.648 1.122 1.00 82.62 207 ILE A CA 1
ATOM 1630 C C . ILE A 1 207 ? 8.289 18.189 0.815 1.00 82.62 207 ILE A C 1
ATOM 1632 O O . ILE A 1 207 ? 7.885 17.828 -0.290 1.00 82.62 207 ILE A O 1
ATOM 1636 N N . ARG A 1 208 ? 8.451 17.328 1.822 1.00 89.56 208 ARG A N 1
ATOM 1637 C CA . ARG A 1 208 ? 8.093 15.910 1.727 1.00 89.56 208 ARG A CA 1
ATOM 1638 C C . ARG A 1 208 ? 6.627 15.689 2.070 1.00 89.56 208 ARG A C 1
ATOM 1640 O O . ARG A 1 208 ? 6.134 16.198 3.077 1.00 89.56 208 ARG A O 1
ATOM 1647 N N . GLN A 1 209 ? 5.985 14.850 1.272 1.00 92.38 209 GLN A N 1
ATOM 1648 C CA . GLN A 1 209 ? 4.679 14.269 1.542 1.00 92.38 209 GLN A CA 1
ATOM 1649 C C . GLN A 1 209 ? 4.805 12.752 1.482 1.00 92.38 209 GLN A C 1
ATOM 1651 O O . GLN A 1 209 ? 5.533 12.202 0.652 1.00 92.38 209 GLN A O 1
ATOM 1656 N N . GLY A 1 210 ? 4.098 12.053 2.355 1.00 94.31 210 GLY A N 1
ATOM 1657 C CA . GLY A 1 210 ? 4.147 10.606 2.375 1.00 94.31 210 GLY A CA 1
ATOM 1658 C C . GLY A 1 210 ? 2.924 9.998 3.012 1.00 94.31 210 GLY A C 1
ATOM 1659 O O . GLY A 1 210 ? 2.026 10.683 3.494 1.00 94.31 210 GLY A O 1
ATOM 1660 N N . GLY A 1 211 ? 2.911 8.678 3.016 1.00 95.81 211 GLY A N 1
ATOM 1661 C CA . GLY A 1 211 ? 1.815 7.910 3.562 1.00 95.81 211 GLY A CA 1
ATOM 1662 C C . GLY A 1 211 ? 1.856 6.487 3.052 1.00 95.81 211 GLY A C 1
ATOM 1663 O O . GLY A 1 211 ? 2.932 5.895 2.900 1.00 95.81 211 GLY A O 1
ATOM 1664 N N . PHE A 1 212 ? 0.683 5.915 2.835 1.00 97.25 212 PHE A N 1
ATOM 1665 C CA . PHE A 1 212 ? 0.547 4.530 2.420 1.00 97.25 212 PHE A CA 1
ATOM 1666 C C . PHE A 1 212 ? -0.791 4.296 1.724 1.00 97.25 212 PHE A C 1
ATOM 1668 O O . PHE A 1 212 ? -1.745 5.039 1.933 1.00 97.25 212 PHE A O 1
ATOM 1675 N N . ALA A 1 213 ? -0.853 3.266 0.888 1.00 98.38 213 ALA A N 1
ATOM 1676 C CA . ALA A 1 213 ? -2.092 2.801 0.282 1.00 98.38 213 ALA A CA 1
ATOM 1677 C C . ALA A 1 213 ? -2.077 1.275 0.171 1.00 98.38 213 ALA A C 1
ATOM 1679 O O . ALA A 1 213 ? -1.011 0.653 0.149 1.00 98.38 213 ALA A O 1
ATOM 1680 N N . GLY A 1 214 ? -3.256 0.674 0.149 1.00 97.38 214 GLY A N 1
ATOM 1681 C CA . GLY A 1 214 ? -3.432 -0.772 0.155 1.00 97.38 214 GLY A CA 1
ATOM 1682 C C . GLY A 1 214 ? -4.788 -1.099 0.744 1.00 97.38 214 GLY A C 1
ATOM 1683 O O . GLY A 1 214 ? -5.770 -0.461 0.374 1.00 97.38 214 GLY A O 1
ATOM 1684 N N . TRP A 1 215 ? -4.833 -2.042 1.681 1.00 96.31 215 TRP A N 1
ATOM 1685 C CA . TRP A 1 215 ? -6.096 -2.577 2.178 1.00 96.31 215 TRP A CA 1
ATOM 1686 C C . TRP A 1 215 ? -6.152 -2.701 3.696 1.00 96.31 215 TRP A C 1
ATOM 1688 O O . TRP A 1 215 ? -5.129 -2.783 4.383 1.00 96.31 215 TRP A O 1
ATOM 1698 N N . LEU A 1 216 ? -7.376 -2.770 4.205 1.00 93.06 216 LEU A N 1
ATOM 1699 C CA . LEU A 1 216 ? -7.682 -3.428 5.467 1.00 93.06 216 LEU A CA 1
ATOM 1700 C C . LEU A 1 216 ? -7.631 -4.951 5.298 1.00 93.06 216 LEU A C 1
ATOM 1702 O O . LEU A 1 216 ? -7.540 -5.472 4.186 1.00 93.06 216 LEU A O 1
ATOM 1706 N N . THR A 1 217 ? -7.705 -5.681 6.407 1.00 87.19 217 THR A N 1
ATOM 1707 C CA . THR A 1 217 ? -7.661 -7.154 6.405 1.00 87.19 217 THR A CA 1
ATOM 1708 C C . THR A 1 217 ? -8.838 -7.824 5.702 1.00 87.19 217 THR A C 1
ATOM 1710 O O . THR A 1 217 ? -8.736 -8.994 5.362 1.00 87.19 217 THR A O 1
ATOM 1713 N N . ASP A 1 218 ? -9.950 -7.118 5.498 1.00 86.12 218 ASP A N 1
ATOM 1714 C CA . ASP A 1 218 ? -11.098 -7.599 4.719 1.00 86.12 218 ASP A CA 1
ATOM 1715 C C . ASP A 1 218 ? -10.993 -7.264 3.221 1.00 86.12 218 ASP A C 1
ATOM 1717 O O . ASP A 1 218 ? -11.903 -7.558 2.451 1.00 86.12 218 ASP A O 1
ATOM 1721 N N . GLY A 1 219 ? -9.889 -6.643 2.795 1.00 90.88 219 GLY A N 1
ATOM 1722 C CA . GLY A 1 219 ? -9.701 -6.211 1.417 1.00 90.88 219 GLY A CA 1
ATOM 1723 C C . GLY A 1 219 ? -10.294 -4.847 1.084 1.00 90.88 219 GLY A C 1
ATOM 1724 O O . GLY A 1 219 ? -10.231 -4.460 -0.078 1.00 90.88 219 GLY A O 1
ATOM 1725 N N . THR A 1 220 ? -10.805 -4.087 2.057 1.00 94.00 220 THR A N 1
ATOM 1726 C CA . THR A 1 220 ? -11.273 -2.711 1.831 1.00 94.00 220 THR A CA 1
ATOM 1727 C C . THR A 1 220 ? -10.098 -1.790 1.480 1.00 94.00 220 THR A C 1
ATOM 1729 O O . THR A 1 220 ? -9.194 -1.635 2.308 1.00 94.00 220 THR A O 1
ATOM 1732 N N . PRO A 1 221 ? -10.084 -1.145 0.298 1.00 97.19 221 PRO A N 1
ATOM 1733 C CA . PRO A 1 221 ? -9.032 -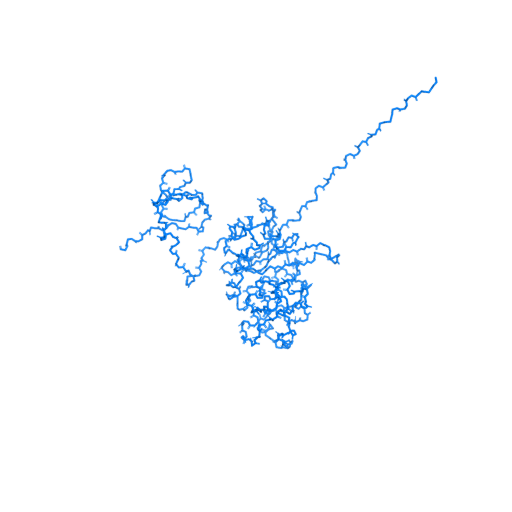0.211 -0.081 1.00 97.19 221 PRO A CA 1
ATOM 1734 C C . PRO A 1 221 ? -8.990 1.039 0.794 1.00 97.19 221 PRO A C 1
ATOM 1736 O O . PRO A 1 221 ? -10.022 1.604 1.168 1.00 97.19 221 PRO A O 1
ATOM 1739 N N . LEU A 1 222 ? -7.776 1.515 1.048 1.00 97.88 222 LEU A N 1
ATOM 1740 C CA . LEU A 1 222 ? -7.527 2.771 1.741 1.00 97.88 222 LEU A CA 1
ATOM 1741 C C . LEU A 1 222 ? -6.295 3.485 1.185 1.00 97.88 222 LEU A C 1
ATOM 1743 O O . LEU A 1 222 ? -5.358 2.864 0.673 1.00 97.88 222 LEU A O 1
ATOM 1747 N N . TRP A 1 223 ? -6.277 4.800 1.358 1.00 98.56 223 TRP A N 1
ATOM 1748 C CA . TRP A 1 223 ? -5.138 5.662 1.071 1.00 98.56 223 TRP A CA 1
ATOM 1749 C C . TRP A 1 223 ? -4.964 6.668 2.203 1.00 98.56 223 TRP A C 1
ATOM 1751 O O . TRP A 1 223 ? -5.936 7.198 2.732 1.00 98.56 223 TRP A O 1
ATOM 1761 N N . VAL A 1 224 ? -3.718 6.934 2.574 1.00 97.81 224 VAL A N 1
ATOM 1762 C CA . VAL A 1 224 ? -3.357 7.902 3.605 1.00 97.81 224 VAL A CA 1
ATOM 1763 C C . VAL A 1 224 ? -2.248 8.800 3.091 1.00 97.81 224 VAL A C 1
ATOM 1765 O O . VAL A 1 224 ? -1.294 8.317 2.474 1.00 97.81 224 VAL A O 1
ATOM 1768 N N . THR A 1 225 ? -2.340 10.089 3.415 1.00 96.56 225 THR A N 1
ATOM 1769 C CA . THR A 1 225 ? -1.267 11.059 3.206 1.00 96.56 225 THR A CA 1
ATOM 1770 C C . THR A 1 225 ? -1.123 12.034 4.369 1.00 96.56 225 THR A C 1
ATOM 1772 O O . THR A 1 225 ? -2.102 12.425 5.000 1.00 96.56 225 THR A O 1
ATOM 1775 N N . GLY A 1 226 ? 0.103 12.494 4.598 1.00 94.25 226 GLY A N 1
ATOM 1776 C CA . GLY A 1 226 ? 0.421 13.604 5.488 1.00 94.25 226 GLY A CA 1
ATOM 1777 C C . GLY A 1 226 ? 1.798 14.192 5.205 1.00 94.25 226 GLY A C 1
ATOM 1778 O O . GLY A 1 226 ? 2.526 13.726 4.323 1.00 94.25 226 GLY A O 1
ATOM 1779 N N . SER A 1 227 ? 2.153 15.218 5.972 1.00 91.75 227 SER A N 1
ATOM 1780 C CA . SER A 1 227 ? 3.452 15.886 5.875 1.00 91.75 227 SER A CA 1
ATOM 1781 C C . SER A 1 227 ? 4.597 14.981 6.343 1.00 91.75 227 SER A C 1
ATOM 1783 O O . SER A 1 227 ? 4.482 14.258 7.337 1.00 91.75 227 SER A O 1
ATOM 1785 N N . GLY A 1 228 ? 5.734 15.060 5.654 1.00 91.56 228 GLY A N 1
ATOM 1786 C CA . GLY A 1 228 ? 6.926 14.261 5.932 1.00 91.56 228 GLY A CA 1
ATOM 1787 C C . GLY A 1 228 ? 6.996 12.971 5.114 1.00 91.56 228 GLY A C 1
ATOM 1788 O O . GLY A 1 228 ? 6.434 12.862 4.030 1.00 91.56 228 GLY A O 1
ATOM 1789 N N . THR A 1 229 ? 7.747 11.988 5.610 1.00 92.00 229 THR A N 1
ATOM 1790 C CA . THR A 1 229 ? 7.896 10.679 4.948 1.00 92.00 229 THR A CA 1
ATOM 1791 C C . THR A 1 229 ? 6.810 9.704 5.398 1.00 92.00 229 THR A C 1
ATOM 1793 O O . THR A 1 229 ? 6.176 9.896 6.436 1.00 92.00 229 THR A O 1
ATOM 1796 N N . SER A 1 230 ? 6.649 8.581 4.697 1.00 92.12 230 SER A N 1
ATOM 1797 C CA . SER A 1 230 ? 5.754 7.498 5.127 1.00 92.12 230 SER A CA 1
ATOM 1798 C C . SER A 1 230 ? 6.094 6.965 6.514 1.00 92.12 230 SER A C 1
ATOM 1800 O O . SER A 1 230 ? 5.194 6.572 7.249 1.00 92.12 230 SER A O 1
ATOM 1802 N N . LYS A 1 231 ? 7.385 6.946 6.881 1.00 90.31 231 LYS A N 1
ATOM 1803 C CA . LYS A 1 231 ? 7.825 6.542 8.221 1.00 90.31 231 LYS A CA 1
ATOM 1804 C C . LYS A 1 231 ? 7.287 7.518 9.264 1.00 90.31 231 LYS A C 1
ATOM 1806 O O . LYS A 1 231 ? 6.681 7.087 10.238 1.00 90.31 231 LYS A O 1
ATOM 1811 N N . THR A 1 232 ? 7.448 8.820 9.021 1.00 90.25 232 THR A N 1
ATOM 1812 C CA . THR A 1 232 ? 6.912 9.879 9.885 1.00 90.25 232 THR A CA 1
ATOM 1813 C C . THR A 1 232 ? 5.401 9.741 10.044 1.00 90.25 232 THR A C 1
ATOM 1815 O O . THR A 1 232 ? 4.906 9.722 11.167 1.00 90.25 232 THR A O 1
ATOM 1818 N N . VAL A 1 233 ? 4.679 9.584 8.933 1.00 91.75 233 VAL A N 1
ATOM 1819 C CA . VAL A 1 233 ? 3.218 9.458 8.925 1.00 91.75 233 VAL A CA 1
ATOM 1820 C C . VAL A 1 233 ? 2.749 8.217 9.689 1.00 91.75 233 VAL A C 1
ATOM 1822 O O . VAL A 1 233 ? 1.899 8.334 10.570 1.00 91.75 233 VAL A O 1
ATOM 1825 N N . LEU A 1 234 ? 3.328 7.043 9.420 1.00 89.25 234 LEU A N 1
ATOM 1826 C CA . LEU A 1 234 ? 2.955 5.808 10.115 1.00 89.25 234 LEU A CA 1
ATOM 1827 C C . LEU A 1 234 ? 3.215 5.900 11.617 1.00 89.25 234 LEU A C 1
ATOM 1829 O O . LEU A 1 234 ? 2.314 5.631 12.405 1.00 89.25 234 LEU A O 1
ATOM 1833 N N . THR A 1 235 ? 4.416 6.307 12.030 1.00 88.38 235 THR A N 1
ATOM 1834 C CA . THR A 1 235 ? 4.767 6.360 13.454 1.00 88.38 235 THR A CA 1
ATOM 1835 C C . THR A 1 235 ? 3.946 7.411 14.200 1.00 88.38 235 THR A C 1
ATOM 1837 O O . THR A 1 235 ? 3.473 7.143 15.302 1.00 88.38 235 THR A O 1
ATOM 1840 N N . ARG A 1 236 ? 3.729 8.590 13.602 1.00 88.69 236 ARG A N 1
ATOM 1841 C CA . ARG A 1 236 ? 3.018 9.700 14.252 1.00 88.69 236 ARG A CA 1
ATOM 1842 C C . ARG A 1 236 ? 1.522 9.439 14.406 1.00 88.69 236 ARG A C 1
ATOM 1844 O O . ARG A 1 236 ? 0.949 9.805 15.429 1.00 88.69 236 ARG A O 1
ATOM 1851 N N . TYR A 1 237 ? 0.891 8.825 13.407 1.00 90.50 237 TYR A N 1
ATOM 1852 C CA . TYR A 1 237 ? -0.567 8.707 13.356 1.00 90.50 237 TYR A CA 1
ATOM 1853 C C . TYR A 1 237 ? -1.095 7.292 13.624 1.00 90.50 237 TYR A C 1
ATOM 1855 O O . TYR A 1 237 ? -2.309 7.112 13.670 1.00 90.50 237 TYR A O 1
ATOM 1863 N N . ALA A 1 238 ? -0.238 6.294 13.870 1.00 89.06 238 ALA A N 1
ATOM 1864 C CA . ALA A 1 238 ? -0.665 4.915 14.137 1.00 89.06 238 ALA A CA 1
ATOM 1865 C C . ALA A 1 238 ? -1.743 4.798 15.233 1.00 89.06 238 ALA A C 1
ATOM 1867 O O . ALA A 1 238 ? -2.703 4.050 15.066 1.00 89.06 238 ALA A O 1
ATOM 1868 N N . THR A 1 239 ? -1.646 5.575 16.321 1.00 88.06 239 THR A N 1
ATOM 1869 C CA . THR A 1 239 ? -2.659 5.556 17.395 1.00 88.06 239 THR A CA 1
ATOM 1870 C C . THR A 1 239 ? -4.019 6.072 16.924 1.00 88.06 239 THR A C 1
ATOM 1872 O O . THR A 1 239 ? -5.036 5.439 17.203 1.00 88.06 239 THR A O 1
ATOM 1875 N N . VAL A 1 240 ? -4.068 7.216 16.229 1.00 90.31 240 VAL A N 1
ATOM 1876 C CA . VAL A 1 240 ? -5.348 7.771 15.757 1.00 90.31 240 VAL A CA 1
ATOM 1877 C C . VAL A 1 240 ? -5.932 6.914 14.638 1.00 90.31 240 VAL A C 1
ATOM 1879 O O . VAL A 1 240 ? -7.125 6.633 14.653 1.00 90.31 240 VAL A O 1
ATOM 1882 N N . LEU A 1 241 ? -5.093 6.393 13.742 1.00 91.62 241 LEU A N 1
ATOM 1883 C CA . LEU A 1 241 ? -5.504 5.451 12.704 1.00 91.62 241 LEU A CA 1
ATOM 1884 C C . LEU A 1 241 ? -6.128 4.192 13.318 1.00 91.62 241 LEU A C 1
ATOM 1886 O O . LEU A 1 241 ? -7.202 3.783 12.891 1.00 91.62 241 LEU A O 1
ATOM 1890 N N . ASN A 1 242 ? -5.547 3.633 14.385 1.00 88.06 242 ASN A N 1
ATOM 1891 C CA . ASN A 1 242 ? -6.148 2.494 15.083 1.00 88.06 242 ASN A CA 1
ATOM 1892 C C . ASN A 1 242 ? -7.538 2.809 15.674 1.00 88.06 242 ASN A C 1
ATOM 1894 O O . ASN A 1 242 ? -8.361 1.919 15.841 1.00 88.06 242 ASN A O 1
ATOM 1898 N N . ARG A 1 243 ? -7.853 4.064 15.990 1.00 86.50 243 ARG A N 1
ATOM 1899 C CA . ARG A 1 243 ? -9.194 4.419 16.489 1.00 86.50 243 ARG A CA 1
ATOM 1900 C C . ARG A 1 243 ? -1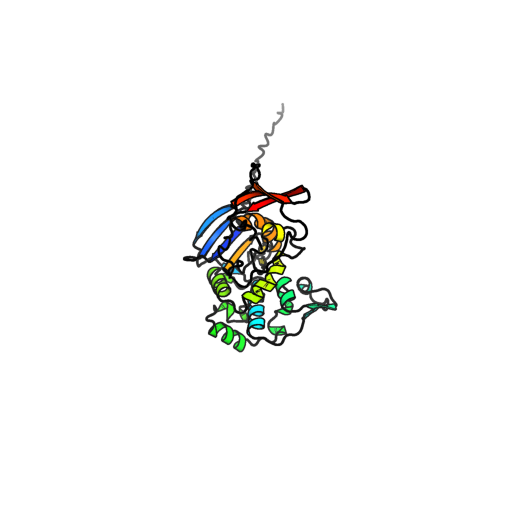0.209 4.626 15.370 1.00 86.50 243 ARG A C 1
ATOM 1902 O O . ARG A 1 243 ? -11.392 4.403 15.593 1.00 86.50 243 ARG A O 1
ATOM 1909 N N . VAL A 1 244 ? -9.754 5.094 14.209 1.00 89.44 244 VAL A N 1
ATOM 1910 C CA . VAL A 1 244 ? -10.626 5.534 13.109 1.00 89.44 244 VAL A CA 1
ATOM 1911 C C . VAL A 1 244 ? -10.892 4.430 12.097 1.00 89.44 244 VAL A C 1
ATOM 1913 O O . VAL A 1 244 ? -11.994 4.359 11.560 1.00 89.44 244 VAL A O 1
ATOM 1916 N N . LEU A 1 245 ? -9.903 3.575 11.822 1.00 90.19 245 LEU A N 1
ATOM 1917 C CA . LEU A 1 245 ? -10.091 2.482 10.875 1.00 90.19 245 LEU A CA 1
ATOM 1918 C C . LEU A 1 245 ? -11.224 1.568 11.368 1.00 90.19 245 LEU A C 1
ATOM 1920 O O . LEU A 1 245 ? -11.316 1.313 12.575 1.00 90.19 245 LEU A O 1
ATOM 1924 N N . PRO A 1 246 ? -12.081 1.052 10.472 1.00 86.00 246 PRO A N 1
ATOM 1925 C CA . PRO A 1 246 ? -13.131 0.130 10.864 1.00 86.00 246 PRO A CA 1
ATOM 1926 C C . PRO A 1 246 ? -12.524 -1.203 11.307 1.00 86.00 246 PRO A C 1
ATOM 1928 O O . PRO A 1 246 ? -11.454 -1.622 10.850 1.00 86.00 246 PRO A O 1
ATOM 1931 N N . VAL A 1 247 ? -13.188 -1.849 12.258 1.00 75.94 247 VAL A N 1
ATOM 1932 C CA . VAL A 1 247 ? -12.880 -3.222 12.658 1.00 75.94 247 VAL A CA 1
ATOM 1933 C C . VAL A 1 247 ? -13.737 -4.132 11.779 1.00 75.94 247 VAL A C 1
ATOM 1935 O O . VAL A 1 247 ? -14.962 -3.993 11.814 1.00 75.94 247 VAL A O 1
ATOM 1938 N N . PRO A 1 248 ? -13.139 -5.036 10.985 1.00 65.31 248 PRO A N 1
ATOM 1939 C CA . PRO A 1 248 ? -13.913 -5.988 10.205 1.00 65.31 248 PRO A CA 1
ATOM 1940 C C . PRO A 1 248 ? -14.786 -6.834 11.129 1.00 65.31 248 PRO A C 1
ATOM 1942 O O . PRO A 1 248 ? -14.298 -7.437 12.083 1.00 65.31 248 PRO A O 1
ATOM 1945 N N . THR A 1 249 ? -16.082 -6.888 10.842 1.00 59.69 249 THR A N 1
ATOM 1946 C CA . THR A 1 249 ? -17.044 -7.715 11.584 1.00 59.69 249 THR A CA 1
ATOM 1947 C C . THR A 1 249 ? -17.020 -9.177 11.142 1.00 59.69 249 THR A C 1
ATOM 1949 O O . THR A 1 249 ? -17.536 -10.038 11.851 1.00 59.69 249 THR A O 1
ATOM 1952 N N . GLN A 1 250 ? -16.408 -9.473 9.990 1.00 55.00 250 GLN A N 1
ATOM 1953 C CA . GLN A 1 250 ? -16.233 -10.820 9.460 1.00 55.00 250 GLN A CA 1
ATOM 1954 C C . GLN A 1 250 ? -14.805 -10.986 8.939 1.00 55.00 250 GLN A C 1
ATOM 1956 O O . GLN A 1 250 ? -14.390 -10.321 7.995 1.00 55.00 250 GLN A O 1
ATOM 1961 N N . VAL A 1 251 ? -14.048 -11.888 9.560 1.00 54.91 251 VAL A N 1
ATOM 1962 C CA . VAL A 1 251 ? -12.836 -12.447 8.954 1.00 54.91 251 VAL A CA 1
ATOM 1963 C C . VAL A 1 251 ? -13.309 -13.598 8.073 1.00 54.91 251 VAL A C 1
ATOM 1965 O O . VAL A 1 251 ? -14.078 -14.433 8.551 1.00 54.91 251 VAL A O 1
ATOM 1968 N N . ALA A 1 252 ? -12.912 -13.634 6.798 1.00 50.31 252 ALA A N 1
ATOM 1969 C CA . ALA A 1 252 ? -13.299 -14.715 5.894 1.00 50.31 252 ALA A CA 1
ATOM 1970 C C . ALA A 1 252 ? -12.966 -16.074 6.538 1.00 50.31 252 ALA A C 1
ATOM 1972 O O . ALA A 1 252 ? -11.803 -16.390 6.811 1.00 50.31 252 ALA A O 1
ATOM 1973 N N . SER A 1 253 ? -14.007 -16.856 6.839 1.00 44.16 253 SER A N 1
ATOM 1974 C CA . SER A 1 253 ? -13.876 -18.164 7.474 1.00 4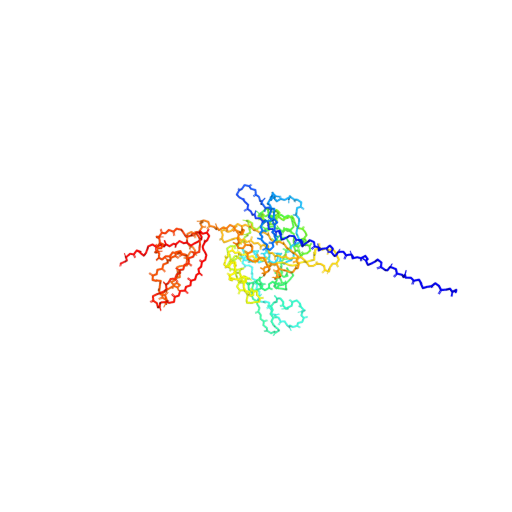4.16 253 SER A CA 1
ATOM 1975 C C . SER A 1 253 ? -13.059 -19.077 6.561 1.00 44.16 253 SER A C 1
ATOM 1977 O O . SER A 1 253 ? -13.472 -19.345 5.435 1.00 44.16 253 SER A O 1
ATOM 1979 N N . GLY A 1 254 ? -11.898 -19.523 7.038 1.00 48.72 254 GLY A N 1
ATOM 1980 C CA . GLY A 1 254 ? -10.950 -20.340 6.269 1.00 48.72 254 GLY A CA 1
ATOM 1981 C C . GLY A 1 254 ? -9.500 -19.853 6.327 1.00 48.72 254 GLY A C 1
ATOM 1982 O O . GLY A 1 254 ? -8.608 -20.605 5.955 1.00 48.72 254 GLY A O 1
ATOM 1983 N N . GLN A 1 255 ? -9.249 -18.637 6.831 1.00 51.78 255 GLN A N 1
ATOM 1984 C CA . GLN A 1 255 ? -7.893 -18.098 7.054 1.00 51.78 255 GLN A CA 1
ATOM 1985 C C . GLN A 1 255 ? -7.583 -17.773 8.524 1.00 51.78 255 GLN A C 1
ATOM 1987 O O . GLN A 1 255 ? -6.585 -17.124 8.837 1.00 51.78 255 GLN A O 1
ATOM 1992 N N . CYS A 1 256 ? -8.429 -18.220 9.450 1.00 60.66 256 CYS A N 1
ATOM 1993 C CA . CYS A 1 256 ? -8.141 -18.116 10.874 1.00 60.66 256 CYS A CA 1
ATOM 1994 C C . CYS A 1 256 ? -7.116 -19.190 11.249 1.00 60.66 256 CYS A C 1
ATOM 1996 O O . CYS A 1 256 ? -7.426 -20.378 11.224 1.00 60.66 256 CYS A O 1
ATOM 1998 N N . VAL A 1 257 ? -5.902 -18.770 11.603 1.00 64.50 257 VAL A N 1
ATOM 1999 C CA . VAL A 1 257 ? -4.953 -19.646 12.291 1.00 64.50 257 VAL A CA 1
ATOM 2000 C C . VAL A 1 257 ? -5.382 -19.712 13.749 1.00 64.50 257 VAL A C 1
ATOM 2002 O O . VAL A 1 257 ? -5.413 -18.691 14.439 1.00 64.50 257 VAL A O 1
ATOM 2005 N N . GLU A 1 258 ? -5.731 -20.907 14.214 1.00 66.75 258 GLU A N 1
ATOM 2006 C CA . GLU A 1 258 ? -5.899 -21.152 15.638 1.00 66.75 258 GLU A CA 1
ATOM 2007 C C . GLU A 1 258 ? -4.514 -21.156 16.285 1.00 66.75 258 GLU A C 1
ATOM 2009 O O . GLU A 1 258 ? -3.672 -22.008 16.004 1.00 66.75 258 GLU A O 1
ATOM 2014 N N . VAL A 1 259 ? -4.253 -20.141 17.104 1.00 70.25 259 VAL A N 1
ATOM 2015 C CA . VAL A 1 259 ? -3.015 -20.023 17.868 1.00 70.25 259 VAL A CA 1
ATOM 2016 C C . VAL A 1 259 ? -3.375 -20.144 19.333 1.00 70.25 259 VAL A C 1
ATOM 2018 O O . VAL A 1 259 ? -4.087 -19.297 19.877 1.00 70.25 259 VAL A O 1
ATOM 2021 N N . GLU A 1 260 ? -2.828 -21.154 19.999 1.00 81.00 260 GLU A N 1
ATOM 2022 C CA . GLU A 1 260 ? -2.965 -21.321 21.443 1.00 81.00 260 GLU A CA 1
ATOM 2023 C C . GLU A 1 260 ? -2.059 -20.332 22.201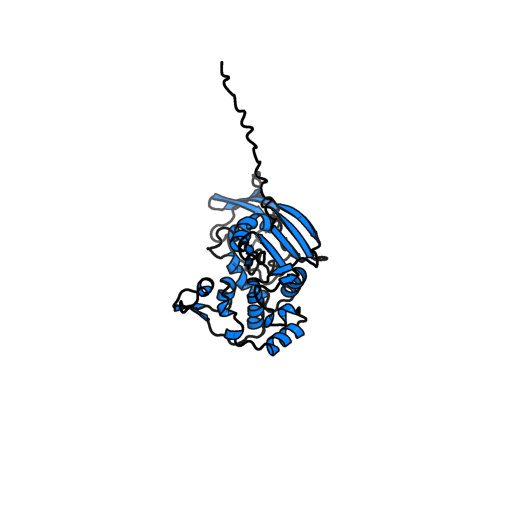 1.00 81.00 260 GLU A C 1
ATOM 2025 O O . GLU A 1 260 ? -1.147 -20.707 22.940 1.00 81.00 260 GLU A O 1
ATOM 2030 N N . LEU A 1 261 ? -2.300 -19.028 22.022 1.00 80.19 261 LEU A N 1
ATOM 2031 C CA . LEU A 1 261 ? -1.481 -17.940 22.572 1.00 80.19 261 LEU A CA 1
ATOM 2032 C C . LEU A 1 261 ? -1.269 -18.068 24.093 1.00 80.19 261 LEU A C 1
ATOM 2034 O O . LEU A 1 261 ? -0.229 -17.676 24.622 1.00 80.19 261 LEU A O 1
ATOM 2038 N N . PHE A 1 262 ? -2.253 -18.641 24.791 1.00 84.69 262 PHE A N 1
ATOM 2039 C CA . PHE A 1 262 ? -2.254 -18.826 26.239 1.00 84.69 262 PHE A CA 1
ATOM 2040 C C . PHE A 1 262 ? -1.983 -20.269 26.690 1.00 84.69 262 PHE A C 1
ATOM 2042 O O . PHE A 1 262 ? -2.067 -20.529 27.885 1.00 84.69 262 PHE A O 1
ATOM 2049 N N . ALA A 1 263 ? -1.592 -21.198 25.806 1.00 83.50 263 ALA A N 1
ATOM 2050 C CA . ALA A 1 263 ? -1.247 -22.568 26.218 1.00 83.50 263 ALA A CA 1
ATOM 2051 C C . ALA A 1 263 ? -0.119 -22.590 27.260 1.00 83.50 263 ALA A C 1
ATOM 2053 O O . ALA A 1 263 ? -0.186 -23.302 28.261 1.00 83.50 263 ALA A O 1
ATOM 2054 N N . ARG A 1 264 ? 0.908 -21.750 27.069 1.00 86.06 264 ARG A N 1
ATOM 2055 C CA . ARG A 1 264 ? 2.030 -21.639 28.015 1.00 86.06 264 ARG A CA 1
ATOM 2056 C C . ARG A 1 264 ? 1.658 -20.903 29.304 1.00 86.06 264 ARG A C 1
ATOM 2058 O O . ARG A 1 264 ? 2.225 -21.188 30.356 1.00 86.06 264 ARG A O 1
ATOM 2065 N N . TYR A 1 265 ? 0.730 -19.951 29.223 1.00 87.75 265 TYR A N 1
ATOM 2066 C CA . TYR A 1 265 ? 0.270 -19.149 30.357 1.00 87.75 265 TYR A CA 1
ATOM 2067 C C . TYR A 1 265 ? -1.262 -19.090 30.361 1.00 87.75 265 TYR A C 1
ATOM 2069 O O . TYR A 1 265 ? -1.829 -18.125 29.843 1.00 87.75 265 TYR A O 1
ATOM 2077 N N . PRO A 1 266 ? -1.936 -20.107 30.931 1.00 90.25 266 PRO A N 1
ATOM 2078 C CA . PRO A 1 266 ? -3.389 -20.207 30.866 1.00 90.25 266 PRO A CA 1
ATOM 2079 C C . PRO A 1 266 ? -4.106 -19.055 31.570 1.00 90.25 266 PRO A C 1
ATOM 2081 O O . PRO A 1 266 ? -3.657 -18.533 32.600 1.00 90.25 266 PRO A O 1
ATOM 2084 N N . LEU A 1 267 ? -5.261 -18.675 31.023 1.00 90.25 267 LEU A N 1
ATOM 2085 C CA . LEU A 1 267 ? -6.121 -17.651 31.605 1.00 90.25 267 LEU A CA 1
ATOM 2086 C C . LEU A 1 267 ? -6.887 -18.225 32.803 1.00 90.25 267 LEU A C 1
ATOM 2088 O O . LEU A 1 267 ? -7.460 -19.304 32.726 1.00 90.25 267 LEU A O 1
ATOM 2092 N N . LYS A 1 268 ? -6.935 -17.484 33.914 1.00 90.62 268 LYS A N 1
ATOM 2093 C CA . LYS A 1 268 ? -7.736 -17.831 35.100 1.00 90.62 268 LYS A CA 1
ATOM 2094 C C . LYS A 1 268 ? -9.078 -17.107 35.118 1.00 90.62 268 LYS A C 1
ATOM 2096 O O . LYS A 1 268 ? -10.091 -17.694 35.477 1.00 90.62 268 LYS A O 1
ATOM 2101 N N . LYS A 1 269 ? -9.077 -15.803 34.822 1.00 90.62 269 LYS A N 1
ATOM 2102 C CA . LYS A 1 269 ? -10.295 -14.980 34.753 1.00 90.62 269 LYS A CA 1
ATOM 2103 C C . LYS A 1 269 ? -10.055 -13.674 34.009 1.00 90.62 269 LYS A C 1
ATOM 2105 O O . LYS A 1 269 ? -8.950 -13.133 34.041 1.00 90.62 269 LYS A O 1
ATOM 2110 N N . ILE A 1 270 ? -11.121 -13.120 33.444 1.00 93.38 270 ILE A N 1
ATOM 2111 C CA . ILE A 1 270 ? -11.148 -11.768 32.878 1.00 93.38 270 ILE A CA 1
ATOM 2112 C C . ILE A 1 270 ? -12.153 -10.939 33.675 1.00 93.38 270 ILE A C 1
ATOM 2114 O O . ILE A 1 270 ? -13.279 -11.384 33.875 1.00 93.38 270 ILE A O 1
ATOM 2118 N N . THR A 1 271 ? -11.769 -9.747 34.131 1.00 95.00 271 THR A N 1
ATOM 2119 C CA . THR A 1 271 ? -12.664 -8.781 34.792 1.00 95.00 271 THR A CA 1
ATOM 2120 C C . THR A 1 271 ? -12.646 -7.455 34.037 1.00 95.00 271 THR A C 1
ATOM 2122 O O . THR A 1 271 ? -11.658 -7.122 33.383 1.00 95.00 271 THR A O 1
ATOM 2125 N N . ALA A 1 272 ? -13.712 -6.657 34.125 1.00 93.56 272 ALA A N 1
ATOM 2126 C CA . ALA A 1 272 ? -13.600 -5.248 33.739 1.00 93.56 272 ALA A CA 1
ATOM 2127 C C . ALA A 1 272 ? -12.588 -4.549 34.671 1.00 93.56 272 ALA A C 1
ATOM 2129 O O . ALA A 1 272 ? -12.486 -4.914 35.841 1.00 93.56 272 ALA A O 1
ATOM 2130 N N . GLU A 1 273 ? -11.837 -3.557 34.182 1.00 87.56 273 GLU A N 1
ATOM 2131 C CA . GLU A 1 273 ? -10.697 -2.956 34.909 1.00 87.56 273 GLU A CA 1
ATOM 2132 C C . GLU A 1 273 ? -11.062 -2.445 36.317 1.00 87.56 273 GLU A C 1
ATOM 2134 O O . GLU A 1 273 ? -10.265 -2.555 37.247 1.00 87.56 273 GLU A O 1
ATOM 2139 N N . LYS A 1 274 ? -12.289 -1.938 36.485 1.00 86.56 274 LYS A N 1
ATOM 2140 C CA . LYS A 1 274 ? -12.821 -1.416 37.756 1.00 86.56 274 LYS A CA 1
ATOM 2141 C C . LYS A 1 274 ? -13.753 -2.391 38.489 1.00 86.56 274 LYS A C 1
ATOM 2143 O O . LYS A 1 274 ? -14.425 -1.993 39.433 1.00 86.56 274 LYS A O 1
ATOM 2148 N N . SER A 1 275 ? -13.829 -3.644 38.046 1.00 89.00 275 SER A N 1
ATOM 2149 C CA . SER A 1 275 ? -14.709 -4.672 38.607 1.00 89.00 275 SER A CA 1
ATOM 2150 C C . SER A 1 275 ? -13.906 -5.847 39.154 1.00 89.00 275 SER A C 1
ATOM 2152 O O . SER A 1 275 ? -12.844 -6.202 38.641 1.00 89.00 275 SER A O 1
ATOM 2154 N N . THR A 1 276 ? -14.443 -6.489 40.186 1.00 86.06 276 THR A N 1
ATOM 2155 C CA . THR A 1 276 ? -13.931 -7.754 40.726 1.00 86.06 276 THR A CA 1
ATOM 2156 C C . THR A 1 276 ? -14.626 -8.973 40.115 1.00 86.06 276 THR A C 1
ATOM 2158 O O . THR A 1 276 ? -14.109 -10.089 40.224 1.00 86.06 276 THR A O 1
ATOM 2161 N N . THR A 1 277 ? -15.761 -8.764 39.443 1.00 89.38 277 THR A N 1
ATOM 2162 C CA . THR A 1 277 ? -16.597 -9.813 38.854 1.00 89.38 277 THR A CA 1
ATOM 2163 C C . THR A 1 277 ? -16.063 -10.240 37.492 1.00 89.38 277 THR A C 1
ATOM 2165 O O . THR A 1 277 ? -15.682 -9.403 36.668 1.00 89.38 277 THR A O 1
ATOM 2168 N N . ALA A 1 278 ? -16.053 -11.554 37.253 1.00 91.12 278 ALA A N 1
ATOM 2169 C CA . ALA A 1 278 ? -15.668 -12.113 35.967 1.00 91.12 278 ALA A CA 1
ATOM 2170 C C . ALA A 1 278 ? -16.654 -11.697 34.863 1.00 91.12 278 ALA A C 1
ATOM 2172 O O . ALA A 1 278 ? -17.869 -11.672 35.070 1.00 91.12 278 ALA A O 1
ATOM 2173 N N . VAL A 1 279 ? -16.118 -11.363 33.692 1.00 93.12 279 VAL A N 1
ATOM 2174 C CA . VAL A 1 279 ? -16.909 -11.028 32.505 1.00 93.12 279 VAL A CA 1
ATOM 2175 C C . VAL A 1 279 ? -17.526 -12.307 31.948 1.00 93.12 279 VAL A C 1
ATOM 2177 O O . VAL A 1 279 ? -16.886 -13.358 31.930 1.00 93.12 279 VAL A O 1
ATOM 2180 N N . LYS A 1 280 ? -18.784 -12.222 31.510 1.00 90.19 280 LYS A N 1
ATOM 2181 C CA . LYS A 1 280 ? -19.459 -13.336 30.841 1.00 90.19 280 LYS A CA 1
ATOM 2182 C C . LYS A 1 280 ? -18.919 -13.509 29.411 1.00 90.19 280 LYS A C 1
ATOM 2184 O O . LYS A 1 280 ? -18.491 -12.520 28.818 1.00 90.19 280 LYS A O 1
ATOM 2189 N N . PRO A 1 281 ? -18.973 -14.725 28.846 1.00 90.56 281 PRO A N 1
ATOM 2190 C CA . PRO A 1 281 ? -18.692 -14.954 27.432 1.00 90.56 281 PRO A CA 1
ATOM 2191 C C . PRO A 1 281 ? -19.483 -14.002 26.526 1.00 90.56 281 PRO A C 1
ATOM 2193 O O . PRO A 1 281 ? -20.645 -13.698 26.802 1.00 90.56 281 PRO A O 1
ATOM 2196 N N . GLY A 1 282 ? -18.847 -13.537 25.455 1.00 90.31 282 GLY A N 1
ATOM 2197 C CA . GLY A 1 282 ? -19.402 -12.573 24.511 1.00 90.31 282 GLY A CA 1
ATOM 2198 C C . GLY A 1 282 ? -18.366 -11.583 23.980 1.00 90.31 282 GLY A C 1
ATOM 2199 O O . GLY A 1 282 ? -17.186 -11.626 24.336 1.00 90.31 282 GLY A O 1
ATOM 2200 N N . VAL A 1 283 ? -18.828 -10.686 23.108 1.00 87.81 283 VAL A N 1
ATOM 2201 C CA . VAL A 1 283 ? -18.014 -9.602 22.544 1.00 87.81 283 VAL A CA 1
ATOM 2202 C C . VAL A 1 283 ? -17.596 -8.641 23.656 1.00 87.81 283 VAL A C 1
ATOM 2204 O O . VAL A 1 283 ? -18.419 -8.188 24.453 1.00 87.81 283 VAL A O 1
ATOM 2207 N N . LEU A 1 284 ? -16.306 -8.321 23.704 1.00 89.50 284 LEU A N 1
ATOM 2208 C CA . LEU A 1 284 ? -15.719 -7.415 24.680 1.00 89.50 284 LEU A CA 1
ATOM 2209 C C . LEU A 1 284 ? -15.611 -6.006 24.088 1.00 89.50 284 LEU A C 1
ATOM 2211 O O . LEU A 1 284 ? -15.067 -5.827 23.002 1.00 89.50 284 LEU A O 1
ATOM 2215 N N . ASN A 1 285 ? -16.076 -4.994 24.819 1.00 91.25 285 ASN A N 1
ATOM 2216 C CA . ASN A 1 285 ? -15.967 -3.582 24.452 1.00 91.25 285 ASN A CA 1
ATOM 2217 C C . ASN A 1 285 ? -15.729 -2.737 25.717 1.00 91.25 285 ASN A C 1
ATOM 2219 O O . ASN A 1 285 ? -16.643 -2.513 26.511 1.00 91.25 285 ASN A O 1
ATOM 2223 N N . GLY A 1 286 ? -14.482 -2.326 25.944 1.00 90.88 286 GLY A N 1
ATOM 2224 C CA . GLY A 1 286 ? -14.043 -1.632 27.152 1.00 90.88 286 GLY A CA 1
ATOM 2225 C C . GLY A 1 286 ? -12.627 -2.007 27.590 1.00 90.88 286 GLY A C 1
ATOM 2226 O O . GLY A 1 286 ? -11.865 -2.628 26.852 1.00 90.88 286 GLY A O 1
ATOM 2227 N N . ARG A 1 287 ? -12.265 -1.611 28.816 1.00 93.44 287 ARG A N 1
ATOM 2228 C CA . ARG A 1 287 ? -10.971 -1.925 29.443 1.00 93.44 287 ARG A CA 1
ATOM 2229 C C . ARG A 1 287 ? -11.108 -3.117 30.385 1.00 93.44 287 ARG A C 1
ATOM 2231 O O . ARG A 1 287 ? -11.963 -3.118 31.275 1.00 93.44 287 ARG A O 1
ATOM 2238 N N . TYR A 1 288 ? -10.231 -4.099 30.226 1.00 94.62 288 TYR A N 1
ATOM 2239 C CA . TYR A 1 288 ? -10.292 -5.376 30.927 1.00 94.62 288 TYR A CA 1
ATOM 2240 C C . TYR A 1 288 ? -8.960 -5.721 31.582 1.00 94.62 288 TYR A C 1
ATOM 2242 O O . TYR A 1 288 ? -7.892 -5.356 31.093 1.00 94.62 288 TYR A O 1
ATOM 2250 N N . ARG A 1 289 ? -9.032 -6.467 32.684 1.00 94.44 289 ARG A N 1
ATOM 2251 C CA . ARG A 1 289 ? -7.899 -7.104 33.349 1.00 94.44 289 ARG A CA 1
ATOM 2252 C C . ARG A 1 289 ? -8.002 -8.612 33.156 1.00 94.44 289 ARG A C 1
ATOM 2254 O O . ARG A 1 289 ? -8.967 -9.235 33.593 1.00 94.44 289 ARG A O 1
ATOM 2261 N N . VAL A 1 290 ? -6.984 -9.194 32.540 1.00 93.12 290 VAL A N 1
ATOM 2262 C CA . VAL A 1 290 ? -6.827 -10.639 32.372 1.00 93.12 290 VAL A CA 1
ATOM 2263 C C . VAL A 1 290 ? -5.887 -11.128 33.457 1.00 93.12 290 VAL A C 1
ATOM 2265 O O . VAL A 1 290 ? -4.782 -10.614 33.595 1.00 93.12 290 VAL A O 1
ATOM 2268 N N . THR A 1 291 ? -6.339 -12.091 34.250 1.00 93.44 291 THR A N 1
ATOM 2269 C CA . THR A 1 291 ? -5.534 -12.746 35.283 1.00 93.44 291 THR A CA 1
ATOM 2270 C C . THR A 1 291 ? -5.151 -14.132 34.792 1.00 93.44 291 THR A C 1
ATOM 2272 O O . THR A 1 291 ? -6.028 -14.899 34.393 1.00 93.44 291 THR A O 1
ATOM 2275 N N . PHE A 1 292 ? -3.869 -14.461 34.862 1.00 93.19 292 PHE A N 1
ATOM 2276 C CA . PHE A 1 292 ? -3.322 -15.764 34.500 1.00 93.19 292 PHE A CA 1
ATOM 2277 C C . PHE A 1 292 ? -3.330 -16.719 35.697 1.00 93.19 292 PHE A C 1
ATOM 2279 O O . PHE A 1 292 ? -3.416 -16.298 36.856 1.00 93.19 292 PHE A O 1
ATOM 2286 N N . THR A 1 293 ? -3.229 -18.021 35.439 1.00 92.38 293 THR A N 1
ATOM 2287 C CA . THR A 1 293 ? -3.173 -19.051 36.492 1.00 92.38 293 THR A CA 1
ATOM 2288 C C . THR A 1 293 ? -1.970 -18.886 37.419 1.00 92.38 293 THR A C 1
ATOM 2290 O O . THR A 1 293 ? -2.094 -19.141 38.615 1.00 92.38 293 THR A O 1
ATOM 2293 N N . ASN A 1 294 ? -0.852 -18.362 36.909 1.00 90.94 294 ASN A N 1
ATOM 2294 C CA . ASN A 1 294 ? 0.345 -18.035 37.690 1.00 90.94 294 ASN A CA 1
ATOM 2295 C C . ASN A 1 294 ? 0.223 -16.752 38.543 1.00 90.94 294 ASN A C 1
ATOM 2297 O O . ASN A 1 294 ? 1.186 -16.368 39.198 1.00 90.94 294 ASN A O 1
ATOM 2301 N N . GLY A 1 295 ? -0.931 -16.075 38.538 1.00 90.06 295 GLY A N 1
ATOM 2302 C CA . GLY A 1 295 ? -1.184 -14.867 39.331 1.00 90.06 295 GLY A CA 1
ATOM 2303 C C . GLY A 1 295 ? -0.762 -13.555 38.666 1.00 90.06 295 GLY A C 1
ATOM 2304 O O . GLY A 1 295 ? -1.158 -12.487 39.141 1.00 90.06 295 GLY A O 1
ATOM 2305 N N . ASN A 1 296 ? -0.041 -13.606 37.541 1.00 92.00 296 ASN A N 1
ATOM 2306 C CA . ASN A 1 296 ? 0.237 -12.412 36.750 1.00 92.00 296 ASN A CA 1
ATOM 2307 C C . ASN A 1 296 ? -1.053 -11.855 36.150 1.00 92.00 296 ASN A C 1
ATOM 2309 O O . ASN A 1 296 ? -2.062 -12.553 36.002 1.00 92.00 296 ASN A O 1
ATOM 2313 N N . HIS A 1 297 ? -1.016 -10.583 35.771 1.00 91.06 297 HIS A N 1
ATOM 2314 C CA . HIS A 1 297 ? -2.130 -9.949 35.092 1.00 91.06 297 HIS A CA 1
ATOM 2315 C C . HIS A 1 297 ? -1.650 -8.985 34.018 1.00 91.06 297 HIS A C 1
ATOM 2317 O O . HIS A 1 297 ? -0.618 -8.335 34.161 1.00 91.06 297 HIS A O 1
ATOM 2323 N N . ILE A 1 298 ? -2.443 -8.880 32.958 1.00 91.19 298 ILE A N 1
ATOM 2324 C CA . ILE A 1 298 ? -2.314 -7.838 31.943 1.00 91.19 298 ILE A CA 1
ATOM 2325 C C . ILE A 1 298 ? -3.622 -7.066 31.853 1.00 91.19 298 ILE A C 1
ATOM 2327 O O . ILE A 1 298 ? -4.694 -7.569 32.200 1.00 91.19 298 ILE A O 1
ATOM 2331 N N . THR A 1 299 ? -3.534 -5.837 31.371 1.00 91.25 299 THR A N 1
ATOM 2332 C CA . THR A 1 299 ? -4.698 -5.028 31.023 1.00 91.25 299 THR A CA 1
ATOM 2333 C C . THR A 1 299 ? -4.731 -4.813 29.527 1.00 91.25 299 THR A C 1
ATOM 2335 O O . THR A 1 299 ? -3.695 -4.518 28.934 1.00 91.25 299 THR A O 1
ATOM 2338 N N . PHE A 1 300 ? -5.912 -4.904 28.932 1.00 86.56 300 PHE A N 1
ATOM 2339 C CA . PHE A 1 300 ? -6.106 -4.612 27.518 1.00 86.56 300 PHE A CA 1
ATOM 2340 C C . PHE A 1 300 ? -7.405 -3.841 27.302 1.00 86.56 300 PHE A C 1
ATOM 2342 O O . PHE A 1 300 ? -8.274 -3.787 28.178 1.00 86.56 300 PHE A O 1
ATOM 2349 N N . VAL A 1 301 ? -7.510 -3.211 26.139 1.00 86.94 301 VAL A N 1
ATOM 2350 C CA . VAL A 1 301 ? -8.718 -2.526 25.681 1.00 86.94 301 VAL A CA 1
ATOM 2351 C C . VAL A 1 301 ? -9.236 -3.299 24.483 1.00 86.94 301 VAL A C 1
ATOM 2353 O O . VAL A 1 301 ? -8.440 -3.645 23.619 1.00 86.94 301 VAL A O 1
ATOM 2356 N N . SER A 1 302 ? -10.535 -3.574 24.458 1.00 83.69 302 SER A N 1
ATOM 2357 C CA . SER A 1 302 ? -11.224 -4.112 23.287 1.00 83.69 302 SER A CA 1
ATOM 2358 C C . SER A 1 302 ? -12.239 -3.087 22.804 1.00 83.69 302 SER A C 1
ATOM 2360 O O . SER A 1 302 ? -12.927 -2.476 23.621 1.00 83.69 302 SER A O 1
ATOM 2362 N N . HIS A 1 303 ? -12.360 -2.921 21.497 1.00 80.81 303 HIS A N 1
ATOM 2363 C CA . HIS A 1 303 ? -13.352 -2.095 20.809 1.00 80.81 303 HIS A CA 1
ATOM 2364 C C . HIS A 1 303 ? -14.397 -2.942 20.057 1.00 80.81 303 HIS A C 1
ATOM 2366 O O . HIS A 1 303 ? -15.110 -2.434 19.195 1.00 80.81 303 HIS A O 1
ATOM 2372 N N . GLY A 1 304 ? -14.520 -4.225 20.413 1.00 79.12 304 GLY A N 1
ATOM 2373 C CA . GLY A 1 304 ? -15.425 -5.194 19.788 1.00 79.12 304 GLY A CA 1
ATOM 2374 C C . GLY A 1 304 ? -14.713 -6.265 18.959 1.00 79.12 304 GLY A C 1
ATOM 2375 O O . GLY A 1 304 ? -15.348 -7.221 18.532 1.00 79.12 304 GLY A O 1
ATOM 2376 N N . GLU A 1 305 ? -13.398 -6.147 18.772 1.00 76.75 305 GLU A N 1
ATOM 2377 C CA . GLU A 1 305 ? -12.563 -7.105 18.041 1.00 76.75 305 GLU A CA 1
ATOM 2378 C C . GLU A 1 305 ? -12.261 -8.387 18.830 1.00 76.75 305 GLU A C 1
ATOM 2380 O O . GLU A 1 305 ? -11.897 -9.400 18.240 1.00 76.75 305 GLU A O 1
ATOM 2385 N N . THR A 1 306 ? -12.402 -8.364 20.161 1.00 86.00 306 THR A N 1
ATOM 2386 C CA . THR A 1 306 ? -12.151 -9.531 21.019 1.00 86.00 306 THR A CA 1
ATOM 2387 C C . THR A 1 306 ? -13.465 -10.149 21.481 1.00 86.00 306 THR A C 1
ATOM 2389 O O . THR A 1 306 ? -14.325 -9.457 22.024 1.00 86.00 306 THR A O 1
ATOM 2392 N N . THR A 1 307 ? -13.596 -11.469 21.350 1.00 87.25 307 THR A N 1
ATOM 2393 C CA . THR A 1 307 ? -14.724 -12.234 21.900 1.00 87.25 307 THR A CA 1
ATOM 2394 C C . THR A 1 307 ? -14.216 -13.217 22.947 1.00 87.25 307 THR A C 1
ATOM 2396 O O . THR A 1 307 ? -13.309 -14.000 22.679 1.00 87.25 307 THR A O 1
ATOM 2399 N N . LEU A 1 308 ? -14.808 -13.189 24.141 1.00 89.12 308 LEU A N 1
ATOM 2400 C CA . LEU A 1 308 ? -14.589 -14.217 25.152 1.00 89.12 308 LEU A CA 1
ATOM 2401 C C . LEU A 1 308 ? -15.496 -15.408 24.847 1.00 89.12 308 LEU A C 1
ATOM 2403 O O . LEU A 1 308 ? -16.719 -15.286 24.897 1.00 89.12 308 LEU A O 1
ATOM 2407 N N . LEU A 1 309 ? -14.900 -16.557 24.552 1.00 85.25 309 LEU A N 1
ATOM 2408 C CA . LEU A 1 309 ? -15.627 -17.807 24.364 1.00 85.25 309 LEU A CA 1
ATOM 2409 C C . LEU A 1 309 ? -15.699 -18.575 25.688 1.00 85.25 309 LEU A C 1
ATOM 2411 O O . LEU A 1 309 ? -14.788 -18.499 26.513 1.00 85.25 309 LEU A O 1
ATOM 2415 N N . SER A 1 310 ? -16.784 -19.319 25.895 1.00 73.94 310 SER A N 1
ATOM 2416 C CA . SER A 1 310 ? -16.779 -20.408 26.872 1.00 73.94 310 SER A CA 1
ATOM 2417 C C . SER A 1 310 ? -15.914 -21.529 26.321 1.00 73.94 310 SER A C 1
ATOM 2419 O O . SER A 1 310 ? -16.125 -21.934 25.177 1.00 73.94 310 SER A O 1
ATOM 2421 N N . GLU A 1 311 ? -14.992 -22.060 27.124 1.00 65.69 311 GLU A N 1
ATOM 2422 C CA . GLU A 1 311 ? -14.402 -23.366 26.829 1.00 65.69 311 GLU A CA 1
ATOM 2423 C C . GLU A 1 311 ? -15.552 -24.354 26.606 1.00 65.69 311 GLU A C 1
ATOM 2425 O O . GLU A 1 311 ? -16.401 -24.548 27.484 1.00 65.69 311 GLU A O 1
ATOM 2430 N N . LYS A 1 312 ? -15.622 -24.949 25.411 1.00 46.59 312 LYS A N 1
ATOM 2431 C CA . LYS A 1 312 ? -16.372 -26.191 25.272 1.00 46.59 312 LYS A CA 1
ATOM 2432 C C . LYS A 1 312 ? -15.608 -27.207 26.106 1.00 46.59 312 LYS A C 1
ATOM 2434 O O . LYS A 1 312 ? -14.440 -27.458 25.830 1.00 46.59 312 LYS A O 1
ATOM 2439 N N . ALA A 1 313 ? -16.258 -27.740 27.135 1.00 34.56 313 ALA A N 1
ATOM 2440 C CA . ALA A 1 313 ? -15.780 -28.944 27.787 1.00 34.56 313 ALA A CA 1
ATOM 2441 C C . ALA A 1 313 ? -15.672 -30.025 26.701 1.00 34.56 313 ALA A C 1
ATOM 2443 O O . ALA A 1 313 ? -16.695 -30.428 26.144 1.00 34.56 313 ALA A O 1
ATOM 2444 N N . ASN A 1 314 ? -14.442 -30.390 26.350 1.00 34.84 314 ASN A N 1
ATOM 2445 C CA . ASN A 1 314 ? -14.159 -31.649 25.673 1.00 34.84 314 ASN A CA 1
ATOM 2446 C C . ASN A 1 314 ? -14.134 -32.761 26.719 1.00 34.84 314 ASN A C 1
ATOM 2448 O O . ASN A 1 314 ? -13.567 -32.518 27.810 1.00 34.84 314 ASN A O 1
#

Radius of gyration: 24.89 Å; chains: 1; bounding box: 49×104×66 Å

Secondary structure (DSSP, 8-state):
-------------------PPPPEEEEE--SSS-EEEEE-SSSEEEEEEPPTT-EEE-TTTHHHHHHHHHHHHT---PPEEP-S--GGGGGT--TT-EE-HHHHHHHT-HHHH-TTTTT--HHHHHHHHHHTT--HHHH-TTT-STT-EEEHHHHHHHHHT-TTHHHHHHHHHHHHH-GGGTTHHHHHTT-EEEEEEEEESSTTS-SEEEEEEEEETT--EEEEEEES-HHHHHHHHHHHHHHHSPPPS---TT------TTSSS-EEEEEETT-SSBPPSEEEEEEEEEEETTS-EEEEEEEEEEEEPPPP--

Sequence (314 aa):
MNWRRIVWLLALVTQPTLAEETPLQLALRGAQHDQLYQLSSSGVTTVSALPDSLTTPLGSLWKLYVYAWLEDTHQPEQPYQCRGNSPEEVYCCQAGESITRDTALVRSCGLYFAPQRLHIGADVWGQYWQQRQAPAWLASLTTLKPETSVTVKSLLDSLATLPAQNKAQEVLLDVVLDEAKIGVASMLGSRVRVKTWSWFADDKQEIRQGGFAGWLTDGTPLWVTGSGTSKTVLTRYATVLNRVLPVPTQVASGQCVEVELFARYPLKKITAEKSTTAVKPGVLNGRYRVTFTNGNHITFVSHGETTLLSEKAN